Protein AF-A0A959BLS6-F1 (afdb_monomer_lite)

pLDDT: mean 93.97, std 7.38, range [65.12, 98.81]

Structure (mmCIF, N/CA/C/O backbone):
data_AF-A0A959BLS6-F1
#
_entry.id   AF-A0A959BLS6-F1
#
loop_
_atom_site.group_PDB
_atom_site.id
_atom_site.type_symbol
_atom_site.label_atom_id
_atom_site.label_alt_id
_atom_site.label_comp_id
_atom_site.label_asym_id
_atom_site.label_entity_id
_atom_site.label_seq_id
_atom_site.pdbx_PDB_ins_code
_atom_site.Cartn_x
_atom_site.Cartn_y
_atom_site.Cartn_z
_atom_site.occupancy
_atom_site.B_iso_or_equiv
_atom_site.auth_seq_id
_atom_site.auth_comp_id
_atom_site.auth_asym_id
_atom_site.auth_atom_id
_atom_site.pdbx_PDB_model_num
ATOM 1 N N . THR A 1 1 ? -28.548 -2.090 28.957 1.00 75.00 1 THR A N 1
ATOM 2 C CA . THR A 1 1 ? -28.277 -3.442 28.427 1.00 75.00 1 THR A CA 1
ATOM 3 C C . THR A 1 1 ? -27.375 -3.288 27.225 1.00 75.00 1 THR A C 1
ATOM 5 O O . THR A 1 1 ? -27.563 -2.317 26.504 1.00 75.00 1 THR A O 1
ATOM 8 N N . LEU A 1 2 ? -26.383 -4.159 27.058 1.00 81.00 2 LEU A N 1
ATOM 9 C CA . LEU A 1 2 ? -25.329 -4.052 26.046 1.00 81.00 2 LEU A CA 1
ATOM 10 C C . LEU A 1 2 ? -25.318 -5.346 25.225 1.00 81.00 2 LEU A C 1
ATOM 12 O O . LEU A 1 2 ? -25.481 -6.423 25.796 1.00 81.00 2 LEU A O 1
ATOM 16 N N . ILE A 1 3 ? -25.180 -5.221 23.906 1.00 80.56 3 ILE A N 1
ATOM 17 C CA . ILE A 1 3 ? -24.909 -6.341 23.005 1.00 80.56 3 ILE A CA 1
ATOM 18 C C . ILE A 1 3 ? -23.505 -6.103 22.457 1.00 80.56 3 ILE A C 1
ATOM 20 O O . ILE A 1 3 ? -23.275 -5.108 21.773 1.00 80.56 3 ILE A O 1
ATOM 24 N N . GLU A 1 4 ? -22.586 -7.003 22.784 1.00 82.38 4 GLU A N 1
ATOM 25 C CA . GLU A 1 4 ? -21.258 -7.073 22.177 1.00 82.38 4 GLU A CA 1
ATOM 26 C C . GLU A 1 4 ? -21.301 -8.040 21.002 1.00 82.38 4 GLU A C 1
ATOM 28 O O . GLU A 1 4 ? -21.843 -9.142 21.107 1.00 82.38 4 GLU A O 1
ATOM 33 N N . VAL A 1 5 ? -20.744 -7.609 19.874 1.00 78.38 5 VAL A N 1
ATOM 34 C CA . VAL A 1 5 ? -20.655 -8.412 18.656 1.00 78.38 5 VAL A CA 1
ATOM 35 C C . VAL A 1 5 ? -19.214 -8.438 18.178 1.00 78.38 5 VAL A C 1
ATOM 37 O O . VAL A 1 5 ? -18.504 -7.438 18.255 1.00 78.38 5 VAL A O 1
ATOM 40 N N . PHE A 1 6 ? -18.795 -9.589 17.669 1.00 75.56 6 PHE A N 1
ATOM 41 C CA . PHE A 1 6 ? -17.552 -9.720 16.926 1.00 75.56 6 PHE A CA 1
ATOM 42 C C . PHE A 1 6 ? -17.862 -9.495 15.447 1.00 75.56 6 PHE A C 1
ATOM 44 O O . PHE A 1 6 ? -18.729 -10.177 14.899 1.00 75.56 6 PHE A O 1
ATOM 51 N N . VAL A 1 7 ? -17.179 -8.540 14.817 1.00 73.94 7 VAL A N 1
ATOM 52 C CA . VAL A 1 7 ? -17.243 -8.351 13.365 1.00 73.94 7 VAL A CA 1
ATOM 53 C C . VAL A 1 7 ? -16.172 -9.246 12.742 1.00 73.94 7 VAL A C 1
ATOM 55 O O . VAL A 1 7 ? -14.991 -9.034 13.015 1.00 73.94 7 VAL A O 1
ATOM 58 N N . PRO A 1 8 ? -16.541 -10.261 11.939 1.00 72.12 8 PRO A N 1
ATOM 59 C CA . PRO A 1 8 ? -15.558 -11.096 11.257 1.00 72.12 8 PRO A CA 1
ATOM 60 C C . PRO A 1 8 ? -14.645 -10.259 10.357 1.00 72.12 8 PRO A C 1
ATOM 62 O O . PRO A 1 8 ? -15.140 -9.366 9.674 1.00 72.12 8 PRO A O 1
ATOM 65 N N . MET A 1 9 ? -13.355 -10.602 10.275 1.00 65.19 9 MET A N 1
ATOM 66 C CA . MET A 1 9 ? -12.392 -9.895 9.407 1.00 65.19 9 MET A CA 1
ATOM 67 C C . MET A 1 9 ? -12.797 -9.890 7.928 1.00 65.19 9 MET A C 1
ATOM 69 O O . MET A 1 9 ? -12.451 -8.975 7.201 1.00 65.19 9 MET A O 1
ATOM 73 N N . ALA A 1 10 ? -13.576 -10.881 7.484 1.00 65.12 10 ALA A N 1
ATOM 74 C CA . ALA A 1 10 ? -14.081 -10.945 6.114 1.00 65.12 10 ALA A CA 1
ATOM 75 C C . ALA A 1 10 ? -15.269 -10.001 5.829 1.00 65.12 10 ALA A C 1
ATOM 77 O O . ALA A 1 10 ? -15.830 -10.026 4.733 1.00 65.12 10 ALA A O 1
ATOM 78 N N . THR A 1 11 ? -15.720 -9.226 6.818 1.00 72.00 11 THR A N 1
ATOM 79 C CA . THR A 1 11 ? -16.839 -8.295 6.641 1.00 72.00 11 THR A CA 1
ATOM 80 C C . THR A 1 11 ? -16.388 -7.127 5.778 1.00 72.00 11 THR A C 1
ATOM 82 O O . THR A 1 11 ? -15.377 -6.504 6.078 1.00 72.00 11 THR A O 1
ATOM 85 N N . ALA A 1 12 ? -17.163 -6.803 4.740 1.00 67.25 12 ALA A N 1
ATOM 86 C CA . ALA A 1 12 ? -16.917 -5.615 3.930 1.00 67.25 12 ALA A CA 1
ATOM 87 C C . ALA A 1 12 ? -16.832 -4.365 4.822 1.00 67.25 12 ALA A C 1
ATOM 89 O O . ALA A 1 12 ? -17.714 -4.122 5.654 1.00 67.25 12 ALA A O 1
ATOM 90 N N . THR A 1 13 ? -15.755 -3.602 4.653 1.00 72.56 13 THR A N 1
ATOM 91 C CA . THR A 1 13 ? -15.479 -2.393 5.430 1.00 72.56 13 THR A CA 1
ATOM 92 C C . THR A 1 13 ? -16.298 -1.205 4.906 1.00 72.56 13 THR A C 1
ATOM 94 O O . THR A 1 13 ? -16.901 -1.251 3.831 1.00 72.56 13 THR A O 1
ATOM 97 N N . GLY A 1 14 ? -16.363 -0.126 5.690 1.00 69.38 14 GLY A N 1
ATOM 98 C CA . GLY A 1 14 ? -17.059 1.111 5.332 1.00 69.38 14 GLY A CA 1
ATOM 99 C C . GLY A 1 14 ? -18.435 1.277 5.982 1.00 69.38 14 GLY A C 1
ATOM 100 O O . GLY A 1 14 ? -18.765 0.645 6.987 1.00 69.38 14 GLY A O 1
ATOM 101 N N . MET A 1 15 ? -19.241 2.196 5.444 1.00 78.56 15 MET A N 1
ATOM 102 C CA . MET A 1 15 ? -20.550 2.529 6.015 1.00 78.56 15 MET A CA 1
ATOM 103 C C . MET A 1 15 ? -21.556 1.402 5.772 1.00 78.56 15 MET A C 1
ATOM 105 O O . MET A 1 15 ? -21.951 1.144 4.637 1.00 78.56 15 MET A O 1
ATOM 109 N N . GLY A 1 16 ? -22.017 0.779 6.853 1.00 83.00 16 GLY A N 1
ATOM 110 C CA . GLY A 1 16 ? -22.985 -0.312 6.813 1.00 83.00 16 GLY A CA 1
ATOM 111 C C . GLY A 1 16 ? -23.955 -0.285 7.989 1.00 83.00 16 GLY A C 1
ATOM 112 O O . GLY A 1 16 ? -23.895 0.577 8.863 1.00 83.00 16 GLY A O 1
ATOM 113 N N . ASN A 1 17 ? -24.872 -1.248 8.021 1.00 90.06 17 ASN A N 1
ATOM 114 C CA . ASN A 1 17 ? -25.818 -1.430 9.118 1.00 90.06 17 ASN A CA 1
ATOM 115 C C . ASN A 1 17 ? -25.733 -2.867 9.636 1.00 90.06 17 ASN A C 1
ATOM 117 O O . ASN A 1 17 ? -25.599 -3.807 8.853 1.00 90.06 17 ASN A O 1
ATOM 121 N N . ILE A 1 18 ? -25.890 -3.052 10.946 1.00 88.44 18 ILE A N 1
ATOM 122 C CA . ILE A 1 18 ? -26.105 -4.376 11.537 1.00 88.44 18 ILE A CA 1
ATOM 123 C C . ILE A 1 18 ? -27.596 -4.688 11.453 1.00 88.44 18 ILE A C 1
ATOM 125 O O . ILE A 1 18 ? -28.419 -3.897 11.919 1.00 88.44 18 ILE A O 1
ATOM 129 N N . LYS A 1 19 ? -27.943 -5.844 10.883 1.00 91.38 19 LYS A N 1
ATOM 130 C CA . LYS A 1 19 ? -29.304 -6.383 10.916 1.00 91.38 19 LYS A CA 1
ATOM 131 C C . LYS A 1 19 ? -29.495 -7.217 12.179 1.00 91.38 19 LYS A C 1
ATOM 133 O O . LYS A 1 19 ? -28.781 -8.191 12.398 1.00 91.38 19 LYS A O 1
ATOM 138 N N . PHE A 1 20 ? -30.495 -6.869 12.971 1.00 91.06 20 PHE A N 1
ATOM 139 C CA . PHE A 1 20 ? -30.935 -7.637 14.127 1.00 91.06 20 PHE A CA 1
ATOM 140 C C . PHE A 1 20 ? -32.232 -8.364 13.788 1.00 91.06 20 PHE A C 1
ATOM 142 O O . PHE A 1 20 ? -33.122 -7.785 13.166 1.00 91.06 20 PHE A O 1
ATOM 149 N N . ILE A 1 21 ? -32.337 -9.624 14.210 1.00 93.94 21 ILE A N 1
ATOM 150 C CA . ILE A 1 21 ? -33.539 -10.450 14.060 1.00 93.94 21 ILE A CA 1
ATOM 151 C C . ILE A 1 21 ? -33.932 -10.936 15.453 1.00 93.94 21 ILE A C 1
ATOM 153 O O . ILE A 1 21 ? -33.133 -11.579 16.137 1.00 93.94 21 ILE A O 1
ATOM 157 N N . THR A 1 22 ? -35.137 -10.599 15.905 1.00 92.06 22 THR A N 1
ATOM 158 C CA . THR A 1 22 ? -35.632 -11.014 17.224 1.00 92.06 22 THR A CA 1
ATOM 159 C C . THR A 1 22 ? -36.197 -12.439 17.186 1.00 92.06 22 THR A C 1
ATOM 161 O O . THR A 1 22 ? -36.404 -13.024 16.123 1.00 92.06 22 THR A O 1
ATOM 164 N N . PHE A 1 23 ? -36.520 -13.008 18.353 1.00 93.81 23 PHE A N 1
ATOM 165 C CA . PHE A 1 23 ? -37.145 -14.337 18.435 1.00 93.81 23 PHE A CA 1
ATOM 166 C C . PHE A 1 23 ? -38.533 -14.408 17.768 1.00 93.81 23 PHE A C 1
ATOM 168 O O . PHE A 1 23 ? -39.003 -15.501 17.459 1.00 93.81 23 PHE A O 1
ATOM 175 N N . THR A 1 24 ? -39.195 -13.264 17.561 1.00 95.62 24 THR A N 1
ATOM 176 C CA . THR A 1 24 ? -40.478 -13.171 16.848 1.00 95.62 24 THR A CA 1
ATOM 177 C C . THR A 1 24 ? -40.302 -13.011 15.337 1.00 95.62 24 THR A C 1
ATOM 179 O O . THR A 1 24 ? -41.299 -12.970 14.620 1.00 95.62 24 THR A O 1
ATOM 182 N N . GLY A 1 25 ? -39.060 -12.926 14.847 1.00 94.19 25 GLY A N 1
ATOM 183 C CA . GLY A 1 25 ? -38.748 -12.657 13.444 1.00 94.19 25 GLY A CA 1
ATOM 184 C C . GLY A 1 25 ? -38.843 -11.179 13.061 1.00 94.19 25 GLY A C 1
ATOM 185 O O . GLY A 1 25 ? -38.833 -10.864 11.876 1.00 94.19 25 GLY A O 1
ATOM 186 N N . GLU A 1 26 ? -38.950 -10.270 14.033 1.00 95.94 26 GLU A N 1
ATOM 187 C CA . GLU A 1 26 ? -38.897 -8.834 13.763 1.00 95.94 26 GLU A CA 1
ATOM 188 C C . GLU A 1 26 ? -37.477 -8.435 13.362 1.00 95.94 26 GLU A C 1
ATOM 190 O O . GLU A 1 26 ? -36.506 -8.813 14.023 1.00 95.94 26 GLU A O 1
ATOM 195 N N . GLU A 1 27 ? -37.368 -7.666 12.282 1.00 97.00 27 GLU A N 1
ATOM 196 C CA . GLU A 1 27 ? -36.095 -7.194 11.753 1.00 97.00 27 GLU A CA 1
ATOM 197 C C . GLU A 1 27 ? -35.928 -5.700 12.023 1.00 97.00 27 GLU A C 1
ATOM 199 O O . GLU A 1 27 ? -36.821 -4.904 11.729 1.00 97.00 27 GLU A O 1
ATOM 204 N N . PHE A 1 28 ? -34.762 -5.303 12.527 1.00 92.88 28 PHE A N 1
ATOM 205 C CA . PHE A 1 28 ? -34.378 -3.897 12.606 1.00 92.88 28 PHE A CA 1
ATOM 206 C C . PHE A 1 28 ? -32.908 -3.705 12.243 1.00 92.88 28 PHE A C 1
ATOM 208 O O . PHE A 1 28 ? -32.085 -4.606 12.397 1.00 92.88 28 PHE A O 1
ATOM 215 N N . PHE A 1 29 ? -32.579 -2.510 11.760 1.00 92.62 29 PHE A N 1
ATOM 216 C CA . PHE A 1 29 ? -31.216 -2.126 11.414 1.00 92.62 29 PHE A CA 1
ATOM 217 C C . PHE A 1 29 ? -30.658 -1.166 12.465 1.00 92.62 29 PHE A C 1
ATOM 219 O O . PHE A 1 29 ? -31.381 -0.309 12.976 1.00 92.62 29 PHE A O 1
ATOM 226 N N . SER A 1 30 ? -29.365 -1.281 12.776 1.00 89.69 30 SER A N 1
ATOM 227 C CA . SER A 1 30 ? -28.659 -0.219 13.500 1.00 89.69 30 SER A CA 1
ATOM 228 C C . SER A 1 30 ? -28.693 1.087 12.695 1.00 89.69 30 SER A C 1
ATOM 230 O O . SER A 1 30 ? -28.822 1.045 11.468 1.00 89.69 30 SER A O 1
ATOM 232 N N . PRO A 1 31 ? -28.458 2.253 13.323 1.00 90.38 31 PRO A N 1
ATOM 233 C CA . PRO A 1 31 ? -27.930 3.402 12.595 1.00 90.38 31 PRO A CA 1
ATOM 234 C C . PRO A 1 31 ? -26.695 3.001 11.767 1.00 90.38 31 PRO A C 1
ATOM 236 O O . PRO A 1 31 ? -26.044 2.005 12.110 1.00 90.38 31 PRO A O 1
ATOM 239 N N . PRO A 1 32 ? -26.360 3.741 10.697 1.00 84.50 32 PRO A N 1
ATOM 240 C CA . PRO A 1 32 ? -25.142 3.483 9.948 1.00 84.50 32 PRO A CA 1
ATOM 241 C C . PRO A 1 32 ? -23.934 3.498 10.884 1.00 84.50 32 PRO A C 1
ATOM 243 O O . PRO A 1 32 ? -23.721 4.462 11.621 1.00 84.50 32 PRO A O 1
ATOM 246 N N . ILE A 1 33 ? -23.178 2.409 10.872 1.00 82.19 33 ILE A N 1
ATOM 247 C CA . ILE A 1 33 ? -21.905 2.284 11.565 1.00 82.19 33 ILE A CA 1
ATOM 248 C C . ILE A 1 33 ? -20.799 2.217 10.525 1.00 82.19 33 ILE A C 1
ATOM 250 O O . ILE A 1 33 ? -20.986 1.685 9.431 1.00 82.19 33 ILE A O 1
ATOM 254 N N . ASN A 1 34 ? -19.642 2.756 10.876 1.00 73.69 34 ASN A N 1
ATOM 255 C CA . ASN A 1 34 ? -18.454 2.585 10.065 1.00 73.69 34 ASN A CA 1
ATOM 256 C C . ASN A 1 34 ? -17.789 1.267 10.475 1.00 73.69 34 ASN A C 1
ATOM 258 O O . ASN A 1 34 ? -17.215 1.183 11.561 1.00 73.69 34 ASN A O 1
ATOM 262 N N . ILE A 1 35 ? -17.924 0.230 9.649 1.00 75.31 35 ILE A N 1
ATOM 263 C CA . ILE A 1 35 ? -17.260 -1.056 9.856 1.00 75.31 35 ILE A CA 1
ATOM 264 C C . ILE A 1 35 ? -15.781 -0.845 9.537 1.00 75.31 35 ILE A C 1
ATOM 266 O O . ILE A 1 35 ? -15.401 -0.636 8.387 1.00 75.31 35 ILE A O 1
ATOM 270 N N . GLN A 1 36 ? -14.965 -0.799 10.587 1.00 66.69 36 GLN A N 1
ATOM 271 C CA . GLN A 1 36 ? -13.515 -0.654 10.492 1.00 66.69 36 GLN A CA 1
ATOM 272 C C . GLN A 1 36 ? -12.857 -2.032 10.403 1.00 66.69 36 GLN A C 1
ATOM 274 O O . GLN A 1 36 ? -13.357 -2.993 10.988 1.00 66.69 36 GLN A O 1
ATOM 279 N N . GLY A 1 37 ? -11.747 -2.110 9.679 1.00 76.12 37 GLY A N 1
ATOM 280 C CA . GLY A 1 37 ? -11.005 -3.337 9.427 1.00 76.12 37 GLY A CA 1
ATOM 281 C C . GLY A 1 37 ? -10.272 -3.255 8.095 1.00 76.12 37 GLY A C 1
ATOM 282 O O . GLY A 1 37 ? -10.289 -2.216 7.429 1.00 76.12 37 GLY A O 1
ATOM 283 N N . VAL A 1 38 ? -9.651 -4.361 7.709 1.00 87.62 38 VAL A N 1
ATOM 284 C CA . VAL A 1 38 ? -9.021 -4.516 6.397 1.00 87.62 38 VAL A CA 1
ATOM 285 C C . VAL A 1 38 ? -9.995 -5.159 5.415 1.00 87.62 38 VAL A C 1
ATOM 287 O O . VAL A 1 38 ? -10.831 -5.978 5.798 1.00 87.62 38 VAL A O 1
ATOM 290 N N . ASP A 1 39 ? -9.878 -4.804 4.145 1.00 88.44 39 ASP A N 1
ATOM 291 C CA . ASP A 1 39 ? -10.501 -5.545 3.061 1.00 88.44 39 ASP A CA 1
ATOM 292 C C . ASP A 1 39 ? -9.822 -6.916 2.939 1.00 88.44 39 ASP A C 1
ATOM 294 O O . ASP A 1 39 ? -8.587 -6.985 2.964 1.00 88.44 39 ASP A O 1
ATOM 298 N N . PRO A 1 40 ? -10.580 -8.007 2.736 1.00 87.94 40 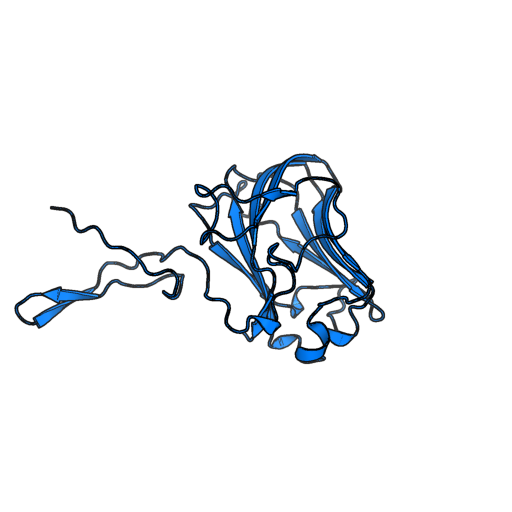PRO A N 1
ATOM 299 C CA . PRO A 1 40 ? -9.992 -9.294 2.396 1.00 87.94 40 PRO A CA 1
ATOM 300 C C . PRO A 1 40 ? -9.086 -9.176 1.172 1.00 87.94 40 PRO A C 1
ATOM 302 O O . PRO A 1 40 ? -9.443 -8.529 0.190 1.00 87.94 40 PRO A O 1
ATOM 305 N N . VAL A 1 41 ? -7.940 -9.852 1.204 1.00 92.69 41 VAL A N 1
ATOM 306 C CA . VAL A 1 41 ? -7.084 -9.992 0.023 1.00 92.69 41 VAL A CA 1
ATOM 307 C C . VAL A 1 41 ? -7.835 -10.814 -1.027 1.00 92.69 41 VAL A C 1
ATOM 309 O O . VAL A 1 41 ? -8.043 -12.014 -0.840 1.00 92.69 41 VAL A O 1
ATOM 312 N N . ALA A 1 42 ? -8.259 -10.172 -2.120 1.00 93.31 42 ALA A N 1
ATOM 313 C CA . ALA A 1 42 ? -9.064 -10.829 -3.150 1.00 93.31 42 ALA A CA 1
ATOM 314 C C . ALA A 1 42 ? -8.258 -11.857 -3.966 1.00 93.31 42 ALA A C 1
ATOM 316 O O . ALA A 1 42 ? -8.752 -12.950 -4.245 1.00 93.31 42 ALA A O 1
ATOM 317 N N . ASP A 1 43 ? -7.010 -11.521 -4.307 1.00 96.94 43 ASP A N 1
ATOM 318 C CA . ASP A 1 43 ? -6.073 -12.400 -5.010 1.00 96.94 43 ASP A CA 1
ATOM 319 C C . ASP A 1 43 ? -4.704 -12.405 -4.305 1.00 96.94 43 ASP A C 1
ATOM 321 O O . ASP A 1 43 ? -3.920 -11.461 -4.453 1.00 96.94 43 ASP A O 1
ATOM 325 N N . PRO A 1 44 ? -4.376 -13.471 -3.550 1.00 95.62 44 PRO A N 1
ATOM 326 C CA . PRO A 1 44 ? -3.087 -13.593 -2.873 1.00 95.62 44 PRO A CA 1
ATOM 327 C C . PRO A 1 44 ? -1.872 -13.576 -3.811 1.00 95.62 44 PRO A C 1
ATOM 329 O O . PRO A 1 44 ? -0.769 -13.284 -3.358 1.00 95.62 44 PRO A O 1
ATOM 332 N N . SER A 1 45 ? -2.038 -13.882 -5.104 1.00 97.25 45 SER A N 1
ATOM 333 C CA . SER A 1 45 ? -0.935 -13.857 -6.074 1.00 97.25 45 SER A CA 1
ATOM 334 C C . SER A 1 45 ? -0.515 -12.442 -6.486 1.00 97.25 45 SER A C 1
ATOM 336 O O . SER A 1 45 ? 0.571 -12.265 -7.037 1.00 97.25 45 SER A O 1
ATOM 338 N N . LEU A 1 46 ? -1.346 -11.437 -6.190 1.00 98.31 46 LEU A N 1
ATOM 339 C CA . LEU A 1 46 ? -1.057 -10.024 -6.438 1.00 98.31 46 LEU A CA 1
ATOM 340 C C . LEU A 1 46 ? -0.464 -9.306 -5.217 1.00 98.31 46 LEU A C 1
ATOM 342 O O . LEU A 1 46 ? -0.215 -8.100 -5.280 1.00 98.31 46 LEU A O 1
ATOM 346 N N . VAL A 1 47 ? -0.223 -10.023 -4.117 1.00 98.44 47 VAL A N 1
ATOM 347 C CA . VAL A 1 47 ? 0.500 -9.515 -2.945 1.00 98.44 47 VAL A CA 1
ATOM 348 C C . VAL A 1 47 ? 2.001 -9.574 -3.222 1.00 98.44 47 VAL A C 1
ATOM 350 O O . VAL A 1 47 ? 2.508 -10.588 -3.694 1.00 98.44 47 VAL A O 1
ATOM 353 N N . PHE A 1 48 ? 2.721 -8.492 -2.926 1.00 97.69 48 PHE A N 1
ATOM 354 C CA . PHE A 1 48 ? 4.163 -8.385 -3.192 1.00 97.69 48 PHE A CA 1
ATOM 355 C C . PHE A 1 48 ? 4.995 -7.869 -2.013 1.00 97.69 48 PHE A C 1
ATOM 357 O O . PHE A 1 48 ? 6.224 -7.972 -2.059 1.00 97.69 48 PHE A O 1
ATOM 364 N N . PHE A 1 49 ? 4.335 -7.412 -0.944 1.00 98.44 49 PHE A N 1
ATOM 365 C CA . PHE A 1 49 ? 4.890 -7.420 0.408 1.00 98.44 49 PHE A CA 1
ATOM 366 C C . PHE A 1 49 ? 3.851 -7.934 1.405 1.00 98.44 49 PHE A C 1
ATOM 368 O O . PHE A 1 49 ? 2.802 -7.316 1.574 1.00 98.44 49 PHE A O 1
ATOM 375 N N . ASN A 1 50 ? 4.164 -9.051 2.058 1.00 97.50 50 ASN A N 1
ATOM 376 C CA . ASN A 1 50 ? 3.398 -9.610 3.179 1.00 97.50 50 ASN A CA 1
ATOM 377 C C . ASN A 1 50 ? 4.276 -9.893 4.405 1.00 9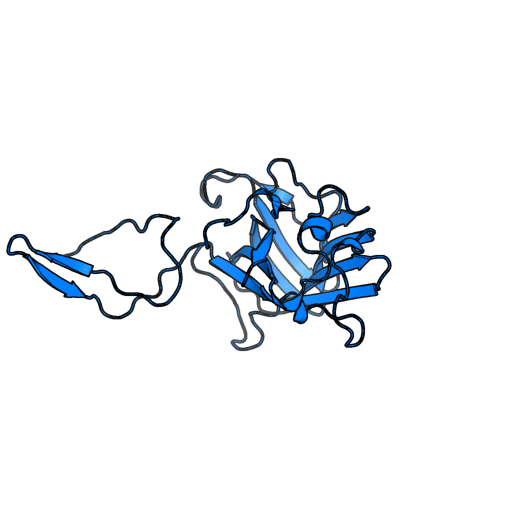7.50 50 ASN A C 1
ATOM 379 O O . ASN A 1 50 ? 3.791 -10.398 5.401 1.00 97.50 50 ASN A O 1
ATOM 383 N N . PHE A 1 51 ? 5.592 -9.670 4.288 1.00 98.31 51 PHE A N 1
ATOM 384 C CA . PHE A 1 51 ? 6.565 -9.867 5.366 1.00 98.31 51 PHE A CA 1
ATOM 385 C C . PHE A 1 51 ? 6.622 -11.298 5.955 1.00 98.31 51 PHE A C 1
ATOM 387 O O . PHE A 1 51 ? 7.238 -11.537 6.995 1.00 98.31 51 PHE A O 1
ATOM 394 N N . ASP A 1 52 ? 6.033 -12.261 5.243 1.00 97.75 52 ASP A N 1
ATOM 395 C CA . ASP A 1 52 ? 6.039 -13.700 5.503 1.00 97.75 52 ASP A CA 1
ATOM 396 C C . ASP A 1 52 ? 6.660 -14.445 4.310 1.00 97.75 52 ASP A C 1
ATOM 398 O O . ASP A 1 52 ? 6.130 -15.432 3.791 1.00 97.75 52 ASP A O 1
ATOM 402 N N . GLY A 1 53 ? 7.801 -13.936 3.834 1.00 95.38 53 GLY A N 1
ATOM 403 C CA . GLY A 1 53 ? 8.541 -14.471 2.690 1.00 95.38 53 GLY A CA 1
ATOM 404 C C . GLY A 1 53 ? 8.501 -13.580 1.447 1.00 95.38 53 GLY A C 1
ATOM 405 O O . GLY A 1 53 ? 9.306 -13.783 0.535 1.00 95.38 53 GLY A O 1
ATOM 406 N N . LEU A 1 54 ? 7.631 -12.565 1.416 1.00 96.88 54 LEU A N 1
ATOM 407 C CA . LEU A 1 54 ? 7.711 -11.430 0.489 1.00 96.88 54 LEU A CA 1
ATOM 408 C C . LEU A 1 54 ? 8.211 -10.201 1.256 1.00 96.88 54 LEU A C 1
ATOM 410 O O . LEU A 1 54 ? 7.476 -9.247 1.508 1.00 96.88 54 LEU A O 1
ATOM 414 N N . ASP A 1 55 ? 9.476 -10.275 1.662 1.00 97.06 55 ASP A N 1
ATOM 415 C CA . ASP A 1 55 ? 10.113 -9.332 2.579 1.00 97.06 55 ASP A CA 1
ATOM 416 C C . ASP A 1 55 ? 10.832 -8.195 1.838 1.00 97.06 55 ASP A C 1
ATOM 418 O O . ASP A 1 55 ? 11.049 -8.227 0.625 1.00 97.06 55 ASP A O 1
ATOM 422 N N . LEU A 1 56 ? 11.270 -7.188 2.591 1.00 96.62 56 LEU A N 1
ATOM 423 C CA . LEU A 1 56 ? 12.155 -6.138 2.094 1.00 96.62 56 LEU A CA 1
ATOM 424 C C . LEU A 1 56 ? 13.579 -6.648 1.825 1.00 96.62 56 LEU A C 1
ATOM 426 O O . LEU A 1 56 ? 14.091 -7.529 2.510 1.00 96.62 56 LEU A O 1
ATOM 430 N N . TRP A 1 57 ? 14.259 -6.042 0.856 1.00 96.19 57 TRP A N 1
ATOM 431 C CA . TRP A 1 57 ? 15.689 -6.261 0.610 1.00 96.19 57 TRP A CA 1
ATOM 432 C C . TRP A 1 57 ? 16.548 -5.175 1.237 1.00 96.19 57 TRP A C 1
ATOM 434 O O . TRP A 1 57 ? 17.673 -5.436 1.662 1.00 96.19 57 TRP A O 1
ATOM 444 N N . TRP A 1 58 ? 16.023 -3.953 1.287 1.00 96.31 58 TRP A N 1
ATOM 445 C CA . TRP A 1 58 ? 16.677 -2.830 1.937 1.00 96.31 58 TRP A CA 1
ATOM 446 C C . TRP A 1 58 ? 15.656 -1.820 2.470 1.00 96.31 58 TRP A C 1
ATOM 448 O O . TRP A 1 58 ? 14.489 -1.803 2.072 1.00 96.31 58 TRP A O 1
ATOM 458 N N . GLY A 1 59 ? 16.125 -0.995 3.399 1.00 97.31 59 GLY A N 1
ATOM 459 C CA . GLY A 1 59 ? 15.390 0.060 4.083 1.00 97.31 59 GLY A CA 1
ATOM 460 C C . GLY A 1 59 ? 16.344 0.802 5.016 1.00 97.31 59 GLY A C 1
ATOM 461 O O . GLY A 1 59 ? 17.346 0.234 5.455 1.00 97.31 59 GLY A O 1
ATOM 462 N N . ASP A 1 60 ? 16.057 2.068 5.297 1.00 98.19 60 ASP A N 1
ATOM 463 C CA . ASP A 1 60 ? 16.866 2.896 6.196 1.00 98.19 60 ASP A CA 1
ATOM 464 C C . ASP A 1 60 ? 16.379 2.784 7.649 1.00 98.19 60 ASP A C 1
ATOM 466 O O . ASP A 1 60 ? 17.148 2.974 8.594 1.00 98.19 60 ASP A O 1
ATOM 470 N N . THR A 1 61 ? 15.088 2.494 7.845 1.00 97.94 61 THR A N 1
ATOM 471 C CA . THR A 1 61 ? 14.464 2.373 9.165 1.00 97.94 61 THR A CA 1
ATOM 472 C C . THR A 1 61 ? 13.276 1.416 9.157 1.00 97.94 61 THR A C 1
ATOM 474 O O . THR A 1 61 ? 12.765 1.047 8.103 1.00 97.94 61 THR A O 1
ATOM 477 N N . GLY A 1 62 ? 12.804 1.072 10.354 1.00 98.00 62 GLY A N 1
ATOM 478 C CA . GLY A 1 62 ? 11.762 0.075 10.559 1.00 98.00 62 GLY A CA 1
ATOM 479 C C . GLY A 1 62 ? 12.263 -1.352 10.347 1.00 98.00 62 GLY A C 1
ATOM 480 O O . GLY A 1 62 ? 13.455 -1.596 10.154 1.00 98.00 62 GLY A O 1
ATOM 481 N N . GLY A 1 63 ? 11.350 -2.309 10.438 1.00 98.38 63 GLY A N 1
ATOM 482 C CA . GLY A 1 63 ? 11.669 -3.719 10.271 1.00 98.38 63 GLY A CA 1
ATOM 483 C C . GLY A 1 63 ? 10.446 -4.612 10.384 1.00 98.38 63 GLY A C 1
ATOM 484 O O . GLY A 1 63 ? 9.351 -4.152 10.704 1.00 98.38 63 GLY A O 1
ATOM 485 N N . ILE A 1 64 ? 10.653 -5.895 10.103 1.00 98.62 64 ILE A N 1
ATOM 486 C CA . ILE A 1 64 ? 9.622 -6.920 10.244 1.00 98.62 64 ILE A CA 1
ATOM 487 C C . ILE A 1 64 ? 9.464 -7.262 11.731 1.00 98.62 64 ILE A C 1
ATOM 489 O O . ILE A 1 64 ? 10.446 -7.562 12.414 1.00 98.62 64 ILE A O 1
ATOM 493 N N . GLU A 1 65 ? 8.231 -7.219 12.223 1.00 98.56 65 GLU A N 1
ATOM 494 C CA . GLU A 1 65 ? 7.833 -7.570 13.585 1.00 98.56 65 GLU A CA 1
ATOM 495 C C . GLU A 1 65 ? 6.671 -8.577 13.571 1.00 98.56 65 GLU A C 1
ATOM 497 O O . GLU A 1 65 ? 5.987 -8.749 12.566 1.00 98.56 65 GLU A O 1
ATOM 502 N N . ASN A 1 66 ? 6.436 -9.230 14.712 1.00 97.62 66 ASN A N 1
ATOM 503 C CA . ASN A 1 66 ? 5.281 -10.099 14.958 1.00 97.62 66 ASN A CA 1
ATOM 504 C C . ASN A 1 66 ? 4.895 -10.024 16.443 1.00 97.62 66 ASN A C 1
ATOM 506 O O . ASN A 1 66 ? 5.052 -10.977 17.208 1.00 97.62 66 ASN A O 1
ATOM 510 N N . ASP A 1 67 ? 4.499 -8.833 16.899 1.00 97.06 67 ASP A N 1
ATOM 511 C CA . ASP A 1 67 ? 3.883 -8.682 18.217 1.00 97.06 67 ASP A CA 1
ATOM 512 C C . ASP A 1 67 ? 2.408 -9.112 18.119 1.00 97.06 67 ASP A C 1
ATOM 514 O O . ASP A 1 67 ? 1.650 -8.472 17.386 1.00 97.06 67 ASP A O 1
ATOM 518 N N . PRO A 1 68 ? 1.950 -10.136 18.864 1.00 90.88 68 PRO A N 1
ATOM 519 C CA . PRO A 1 68 ? 0.562 -10.598 18.805 1.00 90.88 68 PRO A CA 1
ATOM 520 C C . PRO A 1 68 ? -0.483 -9.537 19.177 1.00 90.88 68 PRO A C 1
ATOM 522 O O . PRO A 1 68 ? -1.658 -9.706 18.868 1.00 90.88 68 PRO A O 1
ATOM 525 N N . SER A 1 69 ? -0.088 -8.469 19.877 1.00 91.44 69 SER A N 1
ATOM 526 C CA . SER A 1 69 ? -0.983 -7.356 20.218 1.00 91.44 69 SER A CA 1
ATOM 527 C C . SER A 1 69 ? -1.166 -6.342 19.085 1.00 91.44 69 SER A C 1
ATOM 529 O O . SER A 1 69 ? -2.102 -5.544 19.132 1.00 91.44 69 SER A O 1
ATOM 531 N N . LEU A 1 70 ? -0.281 -6.369 18.085 1.00 92.62 70 LEU A N 1
ATOM 532 C CA . LEU A 1 70 ? -0.279 -5.453 16.944 1.00 92.62 70 LEU A CA 1
ATOM 533 C C . LEU A 1 70 ? -0.510 -6.163 15.612 1.00 92.62 70 LEU A C 1
ATOM 535 O O . LEU A 1 70 ? -0.999 -5.522 14.683 1.00 92.62 70 LEU A O 1
ATOM 539 N N . SER A 1 71 ? -0.164 -7.446 15.515 1.00 93.31 71 SER A N 1
ATOM 540 C CA . SER A 1 71 ? -0.376 -8.258 14.321 1.00 93.31 71 SER A CA 1
ATOM 541 C C . SER A 1 71 ? -1.858 -8.293 13.946 1.00 93.31 71 SER A C 1
ATOM 543 O O . SER A 1 71 ? -2.737 -8.351 14.810 1.00 93.31 71 SER A O 1
ATOM 545 N N . LEU A 1 72 ? -2.121 -8.217 12.643 1.00 88.62 72 LEU A N 1
ATOM 546 C CA . LEU A 1 72 ? -3.467 -8.222 12.084 1.00 88.62 72 LEU A CA 1
ATOM 547 C C . LEU A 1 72 ? -4.164 -9.572 12.315 1.00 88.62 72 LEU A C 1
ATOM 549 O O . LEU A 1 72 ? -5.319 -9.603 12.738 1.00 88.62 72 LEU A O 1
ATOM 553 N N . ASP A 1 73 ? -3.459 -10.675 12.067 1.00 86.50 73 ASP A N 1
ATOM 554 C CA . ASP A 1 73 ? -4.008 -12.036 12.117 1.00 86.50 73 ASP A CA 1
ATOM 555 C C . ASP A 1 73 ? -3.036 -13.086 12.708 1.00 86.50 73 ASP A C 1
ATOM 557 O O . ASP A 1 73 ? -3.333 -14.284 12.714 1.00 86.50 73 ASP A O 1
ATOM 561 N N . GLY A 1 74 ? -1.902 -12.645 13.259 1.00 90.56 74 GLY A N 1
ATOM 562 C CA . GLY A 1 74 ? -0.801 -13.488 13.735 1.00 90.56 74 GLY A CA 1
ATOM 563 C C . GLY A 1 74 ? 0.373 -13.595 12.752 1.00 90.56 74 GLY A C 1
ATOM 564 O O . GLY A 1 74 ? 1.406 -14.167 13.117 1.00 90.56 74 GLY A O 1
ATOM 565 N N . SER A 1 75 ? 0.234 -13.042 11.542 1.00 94.81 75 SER A N 1
ATOM 566 C CA . SER A 1 75 ? 1.300 -12.853 10.555 1.00 94.81 75 SER A CA 1
ATOM 567 C C . SER A 1 75 ? 2.357 -11.841 11.004 1.00 94.81 75 SER A C 1
ATOM 569 O O . SER A 1 75 ? 2.187 -11.098 11.986 1.00 94.81 75 SER A O 1
ATOM 571 N N . ASN A 1 76 ? 3.471 -11.820 10.276 1.00 98.56 76 ASN A N 1
ATOM 572 C CA . ASN A 1 76 ? 4.444 -10.749 10.399 1.00 98.56 76 ASN A CA 1
ATOM 573 C C . ASN A 1 76 ? 3.917 -9.470 9.731 1.00 98.56 76 ASN A C 1
ATOM 575 O O . ASN A 1 76 ? 3.104 -9.509 8.822 1.00 98.56 76 ASN A O 1
ATOM 579 N N . TYR A 1 77 ? 4.434 -8.319 10.147 1.00 98.69 77 TYR A N 1
ATOM 580 C CA . TYR A 1 77 ? 4.144 -7.030 9.522 1.00 98.69 77 TYR A CA 1
ATOM 581 C C . TYR A 1 77 ? 5.395 -6.157 9.516 1.00 98.69 77 TYR A C 1
ATOM 583 O O . TYR A 1 77 ? 6.301 -6.333 10.333 1.00 98.69 77 TYR A O 1
ATOM 591 N N . PHE A 1 78 ? 5.449 -5.163 8.634 1.00 98.81 78 PHE A N 1
ATOM 592 C CA . PHE A 1 78 ? 6.477 -4.133 8.716 1.00 98.81 78 PHE A CA 1
ATOM 593 C C . PHE A 1 78 ? 6.063 -3.054 9.709 1.00 98.81 78 PHE A C 1
ATOM 595 O O . PHE A 1 78 ? 4.941 -2.556 9.655 1.00 98.81 78 PHE A O 1
ATOM 602 N N . ARG A 1 79 ? 6.978 -2.620 10.575 1.00 98.69 79 ARG A N 1
ATOM 603 C CA . ARG A 1 79 ? 6.757 -1.478 11.461 1.00 98.69 79 ARG A CA 1
ATOM 604 C C . ARG A 1 79 ? 7.861 -0.452 11.349 1.00 98.69 79 ARG A C 1
ATOM 606 O O . ARG A 1 79 ? 9.043 -0.769 11.443 1.00 98.69 79 ARG A O 1
ATOM 613 N N . VAL A 1 80 ? 7.452 0.807 11.266 1.00 98.62 80 VAL A N 1
ATOM 614 C CA . VAL A 1 80 ? 8.298 1.958 11.579 1.00 98.62 80 VAL A CA 1
ATOM 615 C C . VAL A 1 80 ? 7.857 2.534 12.921 1.00 98.62 80 VAL A C 1
ATOM 617 O O . VAL A 1 80 ? 6.662 2.616 13.192 1.00 98.62 80 VAL A O 1
ATOM 620 N N . ASN A 1 81 ? 8.816 2.903 13.769 1.00 98.44 81 ASN A N 1
ATOM 621 C CA . ASN A 1 81 ? 8.573 3.552 15.057 1.00 98.44 81 ASN A CA 1
ATOM 622 C C . ASN A 1 81 ? 9.692 4.561 15.355 1.00 98.44 81 ASN A C 1
ATOM 624 O O . ASN A 1 81 ? 10.592 4.308 16.158 1.00 98.44 81 ASN A O 1
ATOM 628 N N . ALA A 1 82 ? 9.694 5.672 14.621 1.00 98.31 82 ALA A N 1
ATOM 629 C CA . ALA A 1 82 ? 10.802 6.619 14.609 1.00 98.31 82 ALA A CA 1
ATOM 630 C C . ALA A 1 82 ? 10.349 8.058 14.336 1.00 98.31 82 ALA A C 1
ATOM 632 O O . ALA A 1 82 ? 9.336 8.307 13.687 1.00 98.31 82 ALA A O 1
ATOM 633 N N . GLY A 1 83 ? 11.145 9.018 14.816 1.00 98.44 83 GLY A N 1
ATOM 634 C CA . GLY A 1 83 ? 11.079 10.402 14.353 1.00 98.44 83 GLY A CA 1
ATOM 635 C C . GLY A 1 83 ? 11.775 10.516 13.004 1.00 98.44 83 GLY A C 1
ATOM 636 O O . GLY A 1 83 ? 12.948 10.162 12.899 1.00 98.44 83 GLY A O 1
ATOM 637 N N . LEU A 1 84 ? 11.057 10.987 11.991 1.00 98.31 84 LEU A N 1
ATOM 638 C CA . LEU A 1 84 ? 11.526 11.058 10.615 1.00 98.31 84 LEU A CA 1
ATOM 639 C C . LEU A 1 84 ? 11.609 12.507 10.149 1.00 98.31 84 LEU A C 1
ATOM 641 O O . LEU A 1 84 ? 10.788 13.342 10.535 1.00 98.31 84 LEU A O 1
ATOM 645 N N . SER A 1 85 ? 12.607 12.779 9.313 1.00 97.00 85 SER A N 1
ATOM 646 C CA . SER A 1 85 ? 12.843 14.078 8.695 1.00 97.00 85 SER A CA 1
ATOM 647 C C . SER A 1 85 ? 13.484 13.882 7.328 1.00 97.00 85 SER A C 1
ATOM 649 O O . SER A 1 85 ? 14.551 13.274 7.225 1.00 97.00 85 SER A O 1
ATOM 651 N N . GLY A 1 86 ? 12.833 14.384 6.280 1.00 94.31 86 GLY A N 1
ATOM 652 C CA . GLY A 1 86 ? 13.297 14.204 4.904 1.00 94.31 86 GLY A CA 1
ATOM 653 C C . GLY A 1 86 ? 13.201 12.755 4.413 1.00 94.31 86 GLY A C 1
ATOM 654 O O . GLY A 1 86 ? 12.330 12.005 4.840 1.00 94.31 86 GLY A O 1
ATOM 655 N N . TRP A 1 87 ? 14.059 12.387 3.460 1.00 97.44 87 TRP A N 1
ATOM 656 C CA . TRP A 1 87 ? 14.025 11.067 2.829 1.00 97.44 87 TRP A CA 1
ATOM 657 C C . TRP A 1 87 ? 14.511 9.961 3.773 1.00 97.44 87 TRP A C 1
ATOM 659 O O . TRP A 1 87 ? 15.671 9.976 4.189 1.00 97.44 87 TRP A O 1
ATOM 669 N N . THR A 1 88 ? 13.653 8.966 4.010 1.00 98.44 88 THR A N 1
ATOM 670 C CA . THR A 1 88 ? 13.988 7.739 4.743 1.00 98.44 88 THR A CA 1
ATOM 671 C C . THR A 1 88 ? 13.251 6.549 4.136 1.00 98.44 88 THR A C 1
ATOM 673 O O . THR A 1 88 ? 12.025 6.471 4.203 1.00 98.44 88 THR A O 1
ATOM 676 N N . GLY A 1 89 ? 13.978 5.590 3.567 1.00 98.25 89 GLY A N 1
ATOM 677 C CA . GLY A 1 89 ? 13.412 4.356 3.033 1.00 98.25 89 GLY A CA 1
ATOM 678 C C . GLY A 1 89 ? 12.827 3.456 4.121 1.00 98.25 89 GLY A C 1
ATOM 679 O O . GLY A 1 89 ? 13.472 3.222 5.142 1.00 98.25 89 GLY A O 1
ATOM 680 N N . PHE A 1 90 ? 11.627 2.920 3.891 1.00 98.56 90 PHE A N 1
ATOM 681 C CA . PHE A 1 90 ? 11.005 1.939 4.784 1.00 98.56 90 PHE A CA 1
ATOM 682 C C . PHE A 1 90 ? 11.315 0.520 4.328 1.00 98.56 90 PHE A C 1
ATOM 684 O O . PHE A 1 90 ? 12.117 -0.170 4.949 1.00 98.56 90 PHE A O 1
ATOM 691 N N . PHE A 1 91 ? 10.727 0.103 3.210 1.00 98.44 91 PHE A N 1
ATOM 692 C CA . PHE A 1 91 ? 10.947 -1.216 2.638 1.00 98.44 91 PHE A CA 1
ATOM 693 C C . PHE A 1 91 ? 10.945 -1.151 1.120 1.00 98.44 91 PHE A C 1
ATOM 695 O O . PHE A 1 91 ? 10.104 -0.494 0.500 1.00 98.44 91 PHE A O 1
ATOM 702 N N . TRP A 1 92 ? 11.913 -1.852 0.541 1.00 97.88 92 TRP A N 1
ATOM 703 C CA . TRP A 1 92 ? 12.202 -1.806 -0.879 1.00 97.88 92 TRP A CA 1
ATOM 704 C C . TRP A 1 92 ? 12.651 -3.157 -1.405 1.00 97.88 92 TRP A C 1
ATOM 706 O O . TRP A 1 92 ? 13.351 -3.910 -0.724 1.00 97.88 92 TRP A O 1
ATOM 716 N N . ARG A 1 93 ? 12.316 -3.410 -2.666 1.00 96.75 93 ARG A N 1
ATOM 717 C CA . ARG A 1 93 ? 12.891 -4.467 -3.501 1.00 96.75 93 ARG A CA 1
ATOM 718 C C . ARG A 1 93 ? 13.265 -3.886 -4.855 1.00 96.75 93 ARG A C 1
ATOM 720 O O . ARG A 1 93 ? 12.920 -2.745 -5.168 1.00 96.75 93 ARG A O 1
ATOM 727 N N . ASN A 1 94 ? 14.010 -4.662 -5.634 1.00 94.06 94 ASN A N 1
ATOM 728 C CA . ASN A 1 94 ? 14.385 -4.282 -6.986 1.00 94.06 94 ASN A CA 1
ATOM 729 C C . ASN A 1 94 ? 14.376 -5.478 -7.951 1.00 94.06 94 ASN A C 1
ATOM 731 O O . ASN A 1 94 ? 14.177 -6.621 -7.543 1.00 94.06 94 ASN A O 1
ATOM 735 N N . GLY A 1 95 ? 14.551 -5.214 -9.247 1.00 89.50 95 GLY A N 1
ATOM 736 C CA . GLY A 1 95 ? 14.715 -6.258 -10.264 1.00 89.50 95 GLY A CA 1
ATOM 737 C C . GLY A 1 95 ? 13.421 -6.958 -10.697 1.00 89.50 95 GLY A C 1
ATOM 738 O O . GLY A 1 95 ? 13.499 -7.987 -11.362 1.00 89.50 95 GLY A O 1
ATOM 739 N N . GLY A 1 96 ? 12.247 -6.444 -10.305 1.00 86.31 96 GLY A N 1
ATOM 740 C CA . GLY A 1 96 ? 10.940 -7.060 -10.588 1.00 86.31 96 GLY A CA 1
ATOM 741 C C . GLY A 1 96 ? 10.681 -8.390 -9.860 1.00 86.31 96 GLY A C 1
ATOM 742 O O . GLY A 1 96 ? 9.733 -9.100 -10.192 1.00 86.31 96 GLY A O 1
ATOM 743 N N . ASP A 1 97 ? 11.514 -8.759 -8.882 1.00 88.75 97 ASP A N 1
ATOM 744 C CA . ASP A 1 97 ? 11.420 -10.053 -8.201 1.00 88.75 97 ASP A CA 1
ATOM 745 C C . ASP A 1 97 ? 10.128 -10.178 -7.378 1.00 88.75 97 ASP A C 1
ATOM 747 O O . ASP A 1 97 ? 9.813 -9.306 -6.569 1.00 88.75 97 ASP A O 1
ATOM 751 N N . ASN A 1 98 ? 9.368 -11.258 -7.601 1.00 90.75 98 ASN A N 1
ATOM 752 C CA . ASN A 1 98 ? 7.992 -11.464 -7.113 1.00 90.75 98 ASN A CA 1
ATOM 753 C C . ASN A 1 98 ? 7.091 -10.215 -7.223 1.00 90.75 98 ASN A C 1
ATOM 755 O O . ASN A 1 98 ? 6.180 -10.045 -6.415 1.00 90.75 98 ASN A O 1
ATOM 759 N N . PHE A 1 99 ? 7.346 -9.337 -8.198 1.00 96.50 99 PHE A N 1
ATOM 760 C CA . PHE A 1 99 ? 6.486 -8.201 -8.483 1.00 96.50 99 PHE A CA 1
ATOM 761 C C . PHE A 1 99 ? 5.418 -8.632 -9.505 1.00 96.50 99 PHE A C 1
ATOM 763 O O . PHE A 1 99 ? 5.759 -9.015 -10.626 1.00 96.50 99 PHE A O 1
ATOM 770 N N . PRO A 1 100 ? 4.119 -8.581 -9.170 1.00 97.00 100 PRO A N 1
ATOM 771 C CA . PRO A 1 100 ? 3.050 -9.160 -9.988 1.00 97.00 100 PRO A CA 1
ATOM 772 C C . PRO A 1 100 ? 2.621 -8.270 -11.169 1.00 97.00 100 PRO A C 1
ATOM 774 O O . PRO A 1 100 ? 1.519 -8.413 -11.694 1.00 97.00 100 PRO A O 1
ATOM 777 N N . GLY A 1 101 ? 3.492 -7.365 -11.631 1.00 96.50 101 GLY A N 1
ATOM 778 C CA . GLY A 1 101 ? 3.197 -6.415 -12.707 1.00 96.50 101 GLY A CA 1
ATOM 779 C C . GLY A 1 101 ? 2.719 -7.075 -14.004 1.00 96.50 101 GLY A C 1
ATOM 780 O O . GLY A 1 101 ? 1.794 -6.579 -14.644 1.00 96.50 101 GLY A O 1
ATOM 781 N N . ALA A 1 102 ? 3.276 -8.242 -14.342 1.00 96.69 102 ALA A N 1
ATOM 782 C CA . ALA A 1 102 ? 2.910 -9.015 -15.530 1.00 96.69 102 ALA A CA 1
ATOM 783 C C . ALA A 1 102 ? 1.437 -9.462 -15.557 1.00 96.69 102 ALA A C 1
ATOM 785 O O . ALA A 1 102 ? 0.857 -9.590 -16.633 1.00 96.69 102 ALA A O 1
ATOM 786 N N . ALA A 1 103 ? 0.829 -9.703 -14.390 1.00 97.19 103 ALA A N 1
ATOM 787 C CA . ALA A 1 103 ? -0.568 -10.126 -14.298 1.00 97.19 103 ALA A CA 1
ATOM 788 C C . ALA A 1 103 ? -1.544 -8.990 -14.646 1.00 97.19 103 ALA A C 1
ATOM 790 O O . ALA A 1 103 ? -2.650 -9.246 -15.116 1.00 97.19 103 ALA A O 1
ATOM 791 N N . ILE A 1 104 ? -1.121 -7.739 -14.444 1.00 97.88 104 ILE A N 1
ATOM 792 C CA . ILE A 1 104 ? -1.931 -6.537 -14.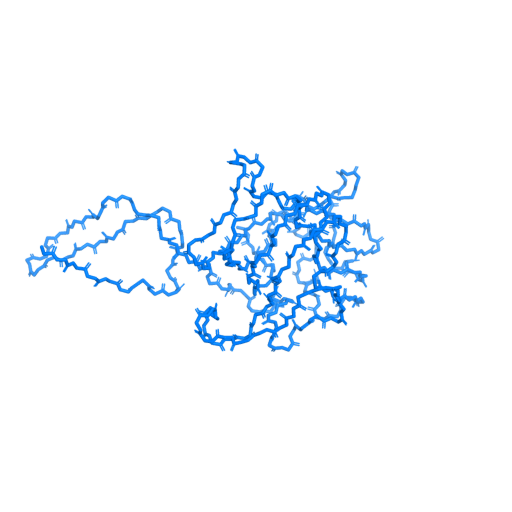679 1.00 97.88 104 ILE A CA 1
ATOM 793 C C . ILE A 1 104 ? -1.649 -5.965 -16.066 1.00 97.88 104 ILE A C 1
ATOM 795 O O . ILE A 1 104 ? -2.573 -5.571 -16.782 1.00 97.88 104 ILE A O 1
ATOM 799 N N . GLY A 1 105 ? -0.376 -5.939 -16.461 1.00 97.81 105 GLY A N 1
ATOM 800 C CA . GLY A 1 105 ? 0.059 -5.426 -17.750 1.00 97.81 105 GLY A CA 1
ATOM 801 C C . GLY A 1 105 ? -0.438 -3.997 -17.989 1.00 97.81 105 GLY A C 1
ATOM 802 O O . GLY A 1 105 ? -0.287 -3.108 -17.149 1.00 97.81 105 GLY A O 1
ATOM 803 N N . THR A 1 106 ? -1.120 -3.795 -19.114 1.00 98.19 106 THR A N 1
ATOM 804 C CA . THR A 1 106 ? -1.673 -2.499 -19.535 1.00 98.19 106 THR A CA 1
ATOM 805 C C . THR A 1 106 ? -3.024 -2.142 -18.900 1.00 98.19 106 THR A C 1
ATOM 807 O O . THR A 1 106 ? -3.585 -1.096 -19.221 1.00 98.19 106 THR A O 1
ATOM 810 N N . ASN A 1 107 ? -3.594 -2.973 -18.019 1.00 97.81 107 ASN A N 1
ATOM 811 C CA . ASN A 1 107 ? -4.929 -2.749 -17.433 1.00 97.81 107 ASN A CA 1
ATOM 812 C C . ASN A 1 107 ? -4.925 -1.755 -16.254 1.00 97.81 107 ASN A C 1
ATOM 814 O O . ASN A 1 107 ? -5.706 -1.881 -15.317 1.00 97.81 107 ASN A O 1
ATOM 818 N N . ILE A 1 108 ? -4.064 -0.741 -16.299 1.00 97.94 108 ILE A N 1
ATOM 819 C CA . ILE A 1 108 ? -3.762 0.176 -15.188 1.00 97.94 108 ILE A CA 1
ATOM 820 C C . ILE A 1 108 ? -5.007 0.859 -14.610 1.00 97.94 108 ILE A C 1
ATOM 822 O O . ILE A 1 108 ? -5.127 1.003 -13.397 1.00 97.94 108 ILE A O 1
ATOM 826 N N . SER A 1 109 ? -5.967 1.248 -15.454 1.00 97.81 109 SER A N 1
ATOM 827 C CA . SER A 1 109 ? -7.191 1.934 -15.016 1.00 97.81 109 SER A CA 1
ATOM 828 C C . SER A 1 109 ? -8.137 1.083 -14.174 1.00 97.81 109 SER A C 1
ATOM 830 O O . SER A 1 109 ? -9.032 1.640 -13.546 1.00 97.81 109 SER A O 1
ATOM 832 N N . ASN A 1 110 ? -7.970 -0.239 -14.190 1.00 98.12 110 ASN A N 1
ATOM 833 C CA . ASN A 1 110 ? -8.865 -1.175 -13.514 1.00 98.12 110 ASN A CA 1
ATOM 834 C C . ASN A 1 110 ? -8.270 -1.697 -12.207 1.00 98.12 110 ASN A C 1
ATOM 836 O O . ASN A 1 110 ? -8.888 -2.540 -11.577 1.00 98.12 110 ASN A O 1
ATOM 840 N N . TYR A 1 111 ? -7.081 -1.236 -11.811 1.00 98.62 111 TYR A N 1
ATOM 841 C CA . TYR A 1 111 ? -6.387 -1.734 -10.629 1.00 98.62 111 TYR A CA 1
ATOM 842 C C . TYR A 1 111 ? -5.969 -0.599 -9.694 1.00 98.62 111 TYR A C 1
ATOM 844 O O . TYR A 1 111 ? -5.722 0.541 -10.100 1.00 98.62 111 TYR A O 1
ATOM 852 N N . ALA A 1 112 ? -5.839 -0.942 -8.418 1.00 98.62 112 ALA A N 1
ATOM 853 C CA . ALA A 1 112 ? -5.282 -0.090 -7.380 1.00 98.62 112 ALA A CA 1
ATOM 854 C C . ALA A 1 112 ? -4.139 -0.788 -6.649 1.00 98.62 112 ALA A C 1
ATOM 856 O O . ALA A 1 112 ? -4.142 -2.008 -6.497 1.00 98.62 112 ALA A O 1
ATOM 857 N N . LEU A 1 113 ? -3.197 0.006 -6.139 1.00 98.69 113 LEU A N 1
ATOM 858 C CA . LEU A 1 113 ? -2.361 -0.411 -5.024 1.00 98.69 113 LEU A CA 1
ATOM 859 C C . LEU A 1 113 ? -3.221 -0.384 -3.758 1.00 98.69 113 LEU A C 1
ATOM 861 O O . LEU A 1 113 ? -3.767 0.663 -3.398 1.00 98.69 113 LEU A O 1
ATOM 865 N N . LYS A 1 114 ? -3.301 -1.515 -3.066 1.00 98.56 114 LYS A N 1
ATOM 866 C CA . LYS A 1 114 ? -3.854 -1.613 -1.720 1.00 98.56 114 LYS A CA 1
ATOM 867 C C . LYS A 1 114 ? -2.769 -2.006 -0.729 1.00 98.56 114 LYS A C 1
ATOM 869 O O . LYS A 1 114 ? -1.848 -2.747 -1.062 1.00 98.56 114 LYS A O 1
ATOM 874 N N . PHE A 1 115 ? -2.881 -1.505 0.488 1.00 98.56 115 PHE A N 1
ATOM 875 C CA . PHE A 1 115 ? -2.073 -1.950 1.616 1.00 98.56 115 PHE A CA 1
ATOM 876 C C . PHE A 1 115 ? -2.868 -1.781 2.899 1.00 98.56 115 PHE A C 1
ATOM 878 O O . PHE A 1 115 ? -3.706 -0.882 3.007 1.00 98.56 115 PHE A O 1
ATOM 885 N N . ASP A 1 116 ? -2.579 -2.628 3.872 1.00 97.94 116 ASP A N 1
ATOM 886 C CA . ASP A 1 116 ? -3.190 -2.546 5.183 1.00 97.94 116 ASP A CA 1
ATOM 887 C C . ASP A 1 116 ? -2.258 -1.759 6.103 1.00 97.94 116 ASP A C 1
ATOM 889 O O . ASP A 1 116 ? -1.037 -1.911 6.046 1.00 97.94 116 ASP A O 1
ATOM 893 N N . ILE A 1 117 ? -2.815 -0.868 6.922 1.00 98.25 117 ILE A N 1
ATOM 894 C CA . ILE A 1 117 ? -2.041 -0.024 7.833 1.00 98.25 117 ILE A CA 1
ATOM 895 C C . ILE A 1 117 ? -2.742 0.171 9.176 1.00 98.25 117 ILE A C 1
ATOM 897 O O . ILE A 1 117 ? -3.952 0.390 9.240 1.00 98.25 117 ILE A O 1
ATOM 901 N N . ASN A 1 118 ? -1.959 0.161 10.252 1.00 97.31 118 ASN A N 1
ATOM 902 C CA . ASN A 1 118 ? -2.365 0.594 11.584 1.00 97.31 118 ASN A CA 1
ATOM 903 C C . ASN A 1 118 ? -1.434 1.715 12.064 1.00 97.31 118 ASN A C 1
ATOM 905 O O . ASN A 1 118 ? -0.256 1.480 12.329 1.00 97.31 118 ASN A O 1
ATOM 909 N N . VAL A 1 119 ? -1.949 2.940 12.154 1.00 97.88 119 VAL A N 1
ATOM 910 C CA . VAL A 1 119 ? -1.200 4.126 12.581 1.00 97.88 119 VAL A CA 1
ATOM 911 C C . VAL A 1 119 ? -1.394 4.314 14.083 1.00 97.88 119 VAL A C 1
ATOM 913 O O . VAL A 1 119 ? -2.437 4.788 14.529 1.00 97.88 119 VAL A O 1
ATOM 916 N N . LEU A 1 120 ? -0.372 3.939 14.852 1.00 97.50 120 LEU A N 1
ATOM 917 C CA . LEU A 1 120 ? -0.398 3.861 16.313 1.00 97.50 120 LEU A CA 1
ATOM 918 C C . LEU A 1 120 ? -0.187 5.220 16.987 1.00 97.50 120 LEU A C 1
ATOM 920 O O . LEU A 1 120 ? -0.724 5.445 1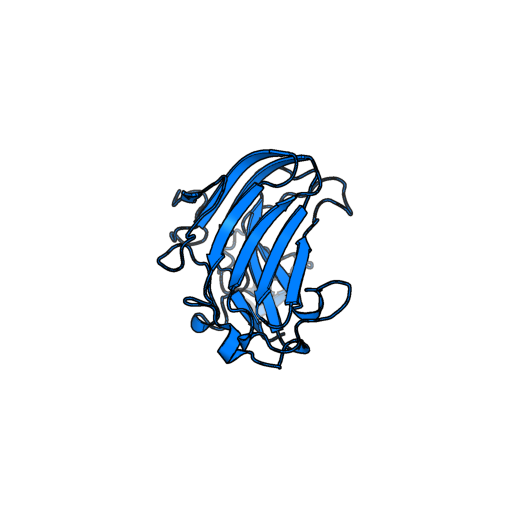8.067 1.00 97.50 120 LEU A O 1
ATOM 924 N N . GLU A 1 121 ? 0.544 6.131 16.344 1.00 97.69 121 GLU A N 1
ATOM 925 C CA . GLU A 1 121 ? 0.727 7.519 16.791 1.00 97.69 121 GLU A CA 1
ATOM 926 C C . GLU A 1 121 ? 0.362 8.493 15.666 1.00 97.69 121 GLU A C 1
ATOM 928 O O . GLU A 1 121 ? 0.652 8.192 14.504 1.00 97.69 121 GLU A O 1
ATOM 933 N N . PRO A 1 122 ? -0.236 9.662 15.970 1.00 97.44 122 PRO A N 1
ATOM 934 C CA . PRO A 1 122 ? -0.639 10.614 14.945 1.00 97.44 122 PRO A CA 1
ATOM 935 C C . PRO A 1 122 ? 0.523 11.059 14.049 1.00 97.44 122 PRO A C 1
ATOM 937 O O . PRO A 1 122 ? 1.489 11.663 14.512 1.00 97.44 122 PRO A O 1
ATOM 940 N N . ILE A 1 123 ? 0.381 10.831 12.745 1.00 98.19 123 ILE A N 1
ATOM 941 C CA . ILE A 1 123 ? 1.255 11.401 11.719 1.00 98.19 123 ILE A CA 1
ATOM 942 C C . ILE A 1 123 ? 0.816 12.847 11.495 1.00 98.19 123 ILE A C 1
ATOM 944 O O . ILE A 1 123 ? -0.367 13.100 11.269 1.00 98.19 123 ILE A O 1
ATOM 948 N N . THR A 1 124 ? 1.749 13.796 11.541 1.00 98.00 124 THR A N 1
ATOM 949 C CA . THR A 1 124 ? 1.455 15.240 11.431 1.00 98.00 124 THR A CA 1
ATOM 950 C C . THR A 1 124 ? 2.183 15.929 10.280 1.00 98.00 124 THR A C 1
ATOM 952 O O . THR A 1 124 ? 2.070 17.142 10.120 1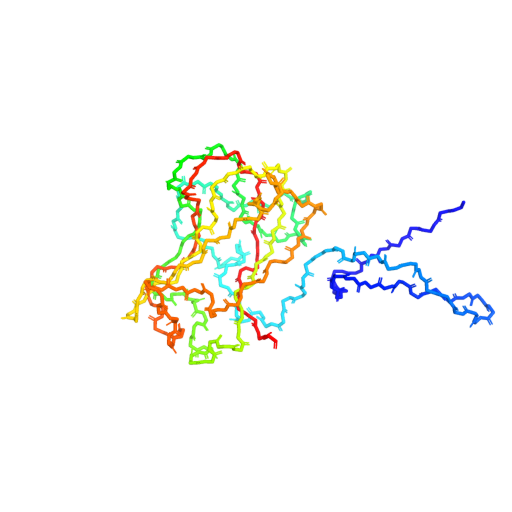.00 98.00 124 THR A O 1
ATOM 955 N N . GLY A 1 125 ? 2.974 15.188 9.507 1.00 97.94 125 GLY A N 1
ATOM 956 C CA . GLY A 1 125 ? 3.824 15.749 8.464 1.00 97.94 125 GLY A CA 1
ATOM 957 C C . GLY A 1 125 ? 4.427 14.688 7.549 1.00 97.94 125 GLY A C 1
ATOM 958 O O . GLY A 1 125 ? 4.335 13.489 7.813 1.00 97.94 125 GLY A O 1
ATOM 959 N N . GLY A 1 126 ? 5.047 15.153 6.463 1.00 97.88 126 GLY A N 1
ATOM 960 C CA . GLY A 1 126 ? 5.697 14.317 5.451 1.00 97.88 126 GLY A CA 1
ATOM 961 C C . GLY A 1 126 ? 4.736 13.530 4.567 1.00 97.88 126 GLY A C 1
ATOM 962 O O . GLY A 1 126 ? 3.541 13.811 4.494 1.00 97.88 126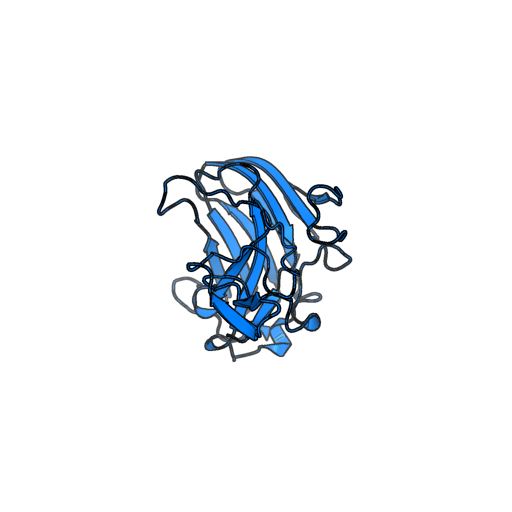 GLY A O 1
ATOM 963 N N . GLU A 1 127 ? 5.260 12.552 3.847 1.00 97.94 127 GLU A N 1
ATOM 964 C CA . GLU A 1 127 ? 4.488 11.703 2.945 1.00 97.94 127 GLU A CA 1
ATOM 965 C C . GLU A 1 127 ? 5.027 10.285 2.939 1.00 97.94 127 GLU A C 1
ATOM 967 O O . GLU A 1 127 ? 6.220 10.071 3.133 1.00 97.94 127 GLU A O 1
ATOM 972 N N . PHE A 1 128 ? 4.148 9.328 2.666 1.00 98.56 128 PHE A N 1
ATOM 973 C CA . PHE A 1 128 ? 4.546 7.970 2.333 1.00 98.56 128 PHE A CA 1
ATOM 974 C C . PHE A 1 128 ? 4.661 7.938 0.810 1.00 98.56 128 PHE A C 1
ATOM 976 O O . PHE A 1 128 ? 3.658 7.861 0.098 1.00 98.56 128 PHE A O 1
ATOM 983 N N . ALA A 1 129 ? 5.879 8.130 0.315 1.00 98.31 129 ALA A N 1
ATOM 984 C CA . ALA A 1 129 ? 6.209 8.199 -1.098 1.00 98.31 129 ALA A CA 1
ATOM 985 C C . ALA A 1 129 ? 6.305 6.783 -1.674 1.00 98.31 129 ALA A C 1
ATOM 987 O O . ALA A 1 129 ? 7.368 6.160 -1.643 1.00 98.31 129 ALA A O 1
ATOM 988 N N . TRP A 1 130 ? 5.181 6.274 -2.179 1.00 98.69 130 TRP A N 1
ATOM 989 C CA . TRP A 1 130 ? 5.147 5.014 -2.912 1.00 98.69 130 TRP A CA 1
ATOM 990 C C . TRP A 1 130 ? 5.786 5.194 -4.280 1.00 98.69 130 TRP A C 1
ATOM 992 O O . TRP A 1 130 ? 5.519 6.186 -4.963 1.00 98.69 130 TRP A O 1
ATOM 1002 N N . ARG A 1 131 ? 6.603 4.222 -4.681 1.00 98.25 131 ARG A N 1
ATOM 1003 C CA . ARG A 1 131 ? 7.347 4.253 -5.938 1.00 98.25 131 ARG A CA 1
ATOM 1004 C C . ARG A 1 131 ? 7.200 2.946 -6.690 1.00 98.25 131 ARG A C 1
ATOM 1006 O O . ARG A 1 131 ? 7.335 1.875 -6.100 1.00 98.25 131 ARG A O 1
ATOM 1013 N N . LEU A 1 132 ? 7.017 3.063 -7.998 1.00 98.38 132 LEU A N 1
ATOM 1014 C CA . LEU A 1 132 ? 7.073 1.977 -8.964 1.00 98.38 132 LEU A CA 1
ATOM 1015 C C . LEU A 1 132 ? 8.000 2.422 -10.097 1.00 98.38 132 LEU A C 1
ATOM 1017 O O . LEU A 1 132 ? 7.626 3.271 -10.903 1.00 98.38 132 LEU A O 1
ATOM 1021 N N . LYS A 1 133 ? 9.223 1.892 -10.141 1.00 98.06 133 LYS A N 1
ATOM 1022 C CA . LYS A 1 133 ? 10.229 2.264 -11.138 1.00 98.06 133 LYS A CA 1
ATOM 1023 C C . LYS A 1 133 ? 10.477 1.138 -12.131 1.00 98.06 133 LYS A C 1
ATOM 1025 O O . LYS A 1 133 ? 10.615 -0.031 -11.767 1.00 98.06 133 LYS A O 1
ATOM 1030 N N . GLY A 1 134 ? 10.612 1.507 -13.394 1.00 96.75 134 GLY A N 1
ATOM 1031 C CA . GLY A 1 134 ? 10.871 0.570 -14.464 1.00 96.75 134 GLY A CA 1
ATOM 1032 C C . GLY A 1 134 ? 11.413 1.218 -15.723 1.00 96.75 134 GLY A C 1
ATOM 1033 O O . GLY A 1 134 ? 11.768 2.394 -15.743 1.00 96.75 134 GLY A O 1
ATOM 1034 N N . SER A 1 135 ? 11.423 0.436 -16.798 1.00 95.94 135 SER A N 1
ATOM 1035 C CA . SER A 1 135 ? 11.895 0.902 -18.107 1.00 95.94 135 SER A CA 1
ATOM 1036 C C . SER A 1 135 ? 11.011 1.989 -18.733 1.00 95.94 135 SER A C 1
ATOM 1038 O O . SER A 1 135 ? 11.508 2.781 -19.533 1.00 95.94 135 SER A O 1
ATOM 1040 N N . ASP A 1 136 ? 9.738 2.065 -18.331 1.00 95.56 136 ASP A N 1
ATOM 1041 C CA . ASP A 1 136 ? 8.785 3.079 -18.801 1.00 95.56 136 ASP A CA 1
ATOM 1042 C C . ASP A 1 136 ? 8.824 4.392 -18.006 1.00 95.56 136 ASP A C 1
ATOM 1044 O O . ASP A 1 136 ? 8.232 5.377 -18.448 1.00 95.56 136 ASP A O 1
ATOM 1048 N N . GLY A 1 137 ? 9.498 4.431 -16.851 1.00 97.38 137 GLY A N 1
ATOM 1049 C CA . GLY A 1 137 ? 9.567 5.636 -16.023 1.00 97.38 137 GLY A CA 1
ATOM 1050 C C . GLY A 1 137 ? 9.776 5.384 -14.532 1.00 97.38 137 GLY A C 1
ATOM 1051 O O . GLY A 1 137 ? 9.955 4.252 -14.073 1.00 97.38 137 GLY A O 1
ATOM 1052 N N . ASP A 1 138 ? 9.752 6.476 -13.773 1.00 98.31 138 ASP A N 1
ATOM 1053 C CA . ASP A 1 138 ? 9.863 6.493 -12.313 1.00 98.31 138 ASP A CA 1
ATOM 1054 C C . ASP A 1 138 ? 8.584 7.078 -11.701 1.00 98.31 138 ASP A C 1
ATOM 1056 O O . ASP A 1 138 ? 8.439 8.293 -11.555 1.00 98.31 138 ASP A O 1
ATOM 1060 N N . PHE A 1 139 ? 7.619 6.207 -11.402 1.00 98.69 139 PHE A N 1
ATOM 1061 C CA . PHE A 1 139 ? 6.266 6.616 -11.041 1.00 98.69 139 PHE A CA 1
ATOM 1062 C C . PHE A 1 139 ? 6.103 6.720 -9.528 1.00 98.69 139 PHE A C 1
ATOM 1064 O O . PHE A 1 139 ? 6.335 5.755 -8.794 1.00 98.69 139 PHE A O 1
ATOM 1071 N N . TRP A 1 140 ? 5.635 7.877 -9.064 1.00 98.50 140 TRP A N 1
ATOM 1072 C CA . TRP A 1 140 ? 5.478 8.172 -7.643 1.00 98.50 140 TRP A CA 1
ATOM 1073 C C . TRP A 1 140 ? 4.034 8.476 -7.276 1.00 98.50 140 TRP A C 1
ATOM 1075 O O . TRP A 1 140 ? 3.305 9.130 -8.026 1.00 98.50 140 TRP A O 1
ATOM 1085 N N . ARG A 1 141 ? 3.652 8.072 -6.065 1.00 98.44 141 ARG A N 1
ATOM 1086 C CA . ARG A 1 141 ? 2.405 8.488 -5.429 1.00 98.44 141 ARG A CA 1
ATOM 1087 C C . ARG A 1 141 ? 2.631 8.793 -3.947 1.00 98.44 141 ARG A C 1
ATOM 1089 O O . ARG A 1 141 ? 2.754 7.874 -3.138 1.00 98.44 141 ARG A O 1
ATOM 1096 N N . PRO A 1 142 ? 2.653 10.078 -3.554 1.00 97.75 142 PRO A N 1
ATOM 1097 C CA . PRO A 1 142 ? 2.770 10.445 -2.150 1.00 97.75 142 PRO A CA 1
ATOM 1098 C C . PRO A 1 142 ? 1.430 10.271 -1.437 1.00 97.75 142 PRO A C 1
ATOM 1100 O O . PRO A 1 142 ? 0.450 10.900 -1.823 1.00 97.75 142 PRO A O 1
ATOM 1103 N N . TRP A 1 143 ? 1.362 9.472 -0.378 1.00 97.94 143 TRP A N 1
ATOM 1104 C CA . TRP A 1 143 ? 0.185 9.388 0.487 1.00 97.94 143 TRP A CA 1
ATOM 1105 C C . TRP A 1 143 ? 0.361 10.302 1.711 1.00 97.94 143 TRP A C 1
ATOM 1107 O O . TRP A 1 143 ? 1.285 10.121 2.506 1.00 97.94 143 TRP A O 1
ATOM 1117 N N . LYS A 1 144 ? -0.508 11.318 1.830 1.00 97.56 144 LYS A N 1
ATOM 1118 C CA . LYS A 1 144 ? -0.465 12.387 2.851 1.00 97.56 144 LYS A CA 1
ATOM 1119 C C . LYS A 1 144 ? -1.779 12.459 3.632 1.00 97.56 144 LYS A C 1
ATOM 1121 O O . LYS A 1 144 ? -2.538 13.416 3.493 1.00 97.56 144 LYS A O 1
ATOM 1126 N N . PRO A 1 145 ? -2.100 11.447 4.444 1.00 94.88 145 PRO A N 1
ATOM 1127 C CA . PRO A 1 145 ? -3.433 11.341 5.028 1.00 94.88 145 PRO A CA 1
ATOM 1128 C C . PRO A 1 145 ? -3.724 12.422 6.087 1.00 94.88 145 PRO A C 1
ATOM 1130 O O . PRO A 1 145 ? -4.881 12.695 6.388 1.00 94.88 145 PRO A O 1
ATOM 1133 N N . TRP A 1 146 ? -2.688 13.079 6.618 1.00 96.50 146 TRP A N 1
ATOM 1134 C CA . TRP A 1 146 ? -2.801 14.183 7.574 1.00 96.50 146 TRP A CA 1
ATOM 1135 C C . TRP A 1 146 ? -3.115 15.534 6.918 1.00 96.50 146 TRP A C 1
ATOM 1137 O O . TRP A 1 146 ? -3.506 16.457 7.623 1.00 96.50 146 TRP A O 1
ATOM 1147 N N . GLU A 1 147 ? -2.948 15.689 5.599 1.00 96.25 147 GLU A N 1
ATOM 1148 C CA . GLU A 1 147 ? -2.986 17.003 4.933 1.00 96.25 147 GLU A CA 1
ATOM 1149 C C . GLU A 1 147 ? -4.336 17.716 5.105 1.00 96.25 147 GLU A C 1
ATOM 1151 O O . GLU A 1 147 ? -4.385 18.931 5.296 1.00 96.25 147 GLU A O 1
ATOM 1156 N N . ALA A 1 148 ? -5.436 16.960 5.105 1.00 90.75 148 ALA A N 1
ATOM 1157 C CA . ALA A 1 148 ? -6.780 17.517 5.240 1.00 90.75 148 ALA A CA 1
ATOM 1158 C C . ALA A 1 148 ? -7.142 17.912 6.684 1.00 90.75 148 ALA A C 1
ATOM 1160 O O . ALA A 1 148 ? -7.944 18.822 6.895 1.00 90.75 148 ALA A O 1
ATOM 1161 N N . THR A 1 149 ? -6.591 17.216 7.679 1.00 93.69 149 THR A N 1
ATOM 1162 C CA . THR A 1 149 ? -7.019 17.284 9.090 1.00 93.69 149 THR A CA 1
ATOM 1163 C C . THR A 1 149 ? -5.951 17.847 10.028 1.00 93.69 149 THR A C 1
ATOM 1165 O O . THR A 1 149 ? -6.252 18.155 11.179 1.00 93.69 149 THR A O 1
ATOM 1168 N N . GLY A 1 150 ? -4.709 17.988 9.564 1.00 96.00 150 GLY A N 1
ATOM 1169 C CA . GLY A 1 150 ? -3.530 18.367 10.349 1.00 96.00 150 GLY A CA 1
ATOM 1170 C C . GLY A 1 150 ? -2.868 17.202 11.093 1.00 96.00 150 GLY A C 1
ATOM 1171 O O . GLY A 1 150 ? -1.697 17.291 11.455 1.00 96.00 150 GLY A O 1
ATOM 1172 N N . SER A 1 151 ? -3.586 16.100 11.304 1.00 96.69 151 SER A N 1
ATOM 1173 C CA . SER A 1 151 ? -3.044 14.859 11.854 1.00 96.69 151 SER A CA 1
ATOM 1174 C C . SER A 1 151 ? -3.814 13.645 11.348 1.00 96.69 151 SER A C 1
ATOM 1176 O O . SER A 1 151 ? -4.986 13.749 10.977 1.00 96.69 151 SER A O 1
ATOM 1178 N N . TYR A 1 152 ? -3.164 12.487 11.342 1.00 96.38 152 TYR A N 1
ATOM 1179 C CA . TYR A 1 152 ? -3.781 11.232 10.940 1.00 96.38 152 TYR A CA 1
ATOM 1180 C C . TYR A 1 152 ? -3.380 10.084 11.859 1.00 96.38 152 TYR A C 1
ATOM 1182 O O . TYR A 1 152 ? -2.196 9.839 12.071 1.00 96.38 152 TYR A O 1
ATOM 1190 N N . GLN A 1 153 ? -4.376 9.371 12.375 1.00 95.38 153 GLN A N 1
ATOM 1191 C CA . GLN A 1 153 ? -4.229 8.176 13.198 1.00 95.38 153 GLN A CA 1
ATOM 1192 C C . GLN A 1 153 ? -5.395 7.239 12.878 1.00 95.38 153 GLN A C 1
ATOM 1194 O O . GLN A 1 153 ? -6.489 7.709 12.554 1.00 95.38 153 GLN A O 1
ATOM 1199 N N . THR A 1 154 ? -5.181 5.931 12.976 1.00 92.56 154 THR A N 1
ATOM 1200 C CA . THR A 1 154 ? -6.242 4.938 12.790 1.00 92.56 154 THR A CA 1
ATOM 1201 C C . THR A 1 154 ? -6.612 4.314 14.131 1.00 92.56 154 THR A C 1
ATOM 1203 O O . THR A 1 154 ? -5.859 4.379 15.100 1.00 92.56 154 THR A O 1
ATOM 1206 N N . ASN A 1 155 ? -7.802 3.723 14.210 1.00 86.75 155 ASN A N 1
ATOM 1207 C CA . ASN A 1 155 ? -8.217 2.940 15.370 1.00 86.75 155 ASN A CA 1
ATOM 1208 C C . ASN A 1 155 ? -8.158 1.452 15.008 1.00 86.75 155 ASN A C 1
ATOM 1210 O O . ASN A 1 155 ? -9.187 0.834 14.737 1.00 86.75 155 ASN A O 1
ATOM 1214 N N . GLY A 1 156 ? -6.936 0.920 14.939 1.00 89.12 156 GLY A N 1
ATOM 1215 C CA . GLY A 1 156 ? -6.645 -0.414 14.420 1.00 89.12 156 GLY A CA 1
ATOM 1216 C C . GLY A 1 156 ? -6.290 -0.415 12.933 1.00 89.12 156 GLY A C 1
ATOM 1217 O O . GLY A 1 156 ? -6.059 0.637 12.327 1.00 89.12 156 GLY A O 1
ATOM 1218 N N . TRP A 1 157 ? -6.220 -1.618 12.365 1.00 93.75 157 TRP A N 1
ATOM 1219 C CA . TRP A 1 157 ? -5.897 -1.835 10.960 1.00 93.75 157 TRP A CA 1
ATOM 1220 C C . TRP A 1 157 ? -7.027 -1.390 10.034 1.00 93.75 157 TRP A C 1
ATOM 1222 O O . TRP A 1 157 ? -8.200 -1.686 10.275 1.00 93.75 157 TRP A O 1
ATOM 1232 N N . ILE A 1 158 ? -6.649 -0.715 8.954 1.00 93.00 158 ILE A N 1
ATOM 1233 C CA . ILE A 1 158 ? -7.523 -0.368 7.836 1.00 93.00 158 ILE A CA 1
ATOM 1234 C C . ILE A 1 158 ? -6.835 -0.693 6.513 1.00 93.00 158 ILE A C 1
ATOM 1236 O O . ILE A 1 158 ? -5.607 -0.694 6.453 1.00 93.00 158 ILE A O 1
ATOM 1240 N N . THR A 1 159 ? -7.602 -0.865 5.440 1.00 95.75 159 THR A N 1
ATOM 1241 C CA . THR A 1 159 ? -7.046 -0.889 4.080 1.00 95.75 159 THR A CA 1
ATOM 1242 C C . THR A 1 159 ? -7.040 0.507 3.470 1.00 95.75 159 THR A C 1
ATOM 1244 O O . THR A 1 159 ? -8.043 1.223 3.473 1.00 95.75 159 THR A O 1
ATOM 1247 N N . VAL A 1 160 ? -5.903 0.890 2.898 1.00 97.00 160 VAL A N 1
ATOM 1248 C CA . VAL A 1 160 ? -5.760 2.065 2.038 1.00 97.00 160 VAL A CA 1
ATOM 1249 C C . VAL A 1 160 ? -5.787 1.603 0.589 1.00 97.00 160 VAL A C 1
ATOM 1251 O O . VAL A 1 160 ? -5.115 0.642 0.233 1.00 97.00 160 VAL A O 1
ATOM 1254 N N . THR A 1 161 ? -6.549 2.306 -0.249 1.00 97.62 161 THR A N 1
ATOM 1255 C CA . THR A 1 161 ? -6.664 2.036 -1.689 1.00 97.62 161 THR A CA 1
ATOM 1256 C C . THR A 1 161 ? -6.203 3.255 -2.474 1.00 97.62 161 THR A C 1
ATOM 1258 O O . THR A 1 161 ? -6.722 4.351 -2.265 1.00 97.62 161 THR A O 1
ATOM 1261 N N . ILE A 1 162 ? -5.245 3.067 -3.381 1.00 98.38 162 ILE A N 1
ATOM 1262 C CA . ILE A 1 162 ? -4.746 4.110 -4.276 1.00 98.38 162 ILE A CA 1
ATOM 1263 C C . ILE A 1 162 ? -4.813 3.605 -5.725 1.00 98.38 162 ILE A C 1
ATOM 1265 O O . ILE A 1 162 ? -4.064 2.690 -6.073 1.00 98.38 162 ILE A O 1
ATOM 1269 N N . PRO A 1 163 ? -5.675 4.176 -6.587 1.00 98.44 163 PRO A N 1
ATOM 1270 C CA . PRO A 1 163 ? -5.737 3.806 -7.999 1.00 98.44 163 PRO A CA 1
ATOM 1271 C C . PRO A 1 163 ? -4.364 3.891 -8.672 1.00 98.44 163 PRO A C 1
ATOM 1273 O O . PRO A 1 163 ? -3.639 4.872 -8.485 1.00 98.44 163 PRO A O 1
ATOM 1276 N N . LEU A 1 164 ? -4.007 2.907 -9.504 1.00 98.50 164 LEU A N 1
ATOM 1277 C CA . LEU A 1 164 ? -2.709 2.922 -10.196 1.00 98.50 164 LEU A CA 1
ATOM 1278 C C . LEU A 1 164 ? -2.569 4.109 -11.153 1.00 98.50 164 LEU A C 1
ATOM 1280 O O . LEU A 1 164 ? -1.466 4.588 -11.399 1.00 98.50 164 LEU A O 1
ATOM 1284 N N . THR A 1 165 ? -3.689 4.655 -11.622 1.00 98.25 165 THR A N 1
ATOM 1285 C CA . THR A 1 165 ? -3.749 5.890 -12.412 1.00 98.25 165 THR A CA 1
ATOM 1286 C C . THR A 1 165 ? -3.234 7.131 -11.680 1.00 98.25 165 THR A C 1
ATOM 1288 O O . THR A 1 165 ? -3.020 8.158 -12.323 1.00 98.25 165 THR A O 1
ATOM 1291 N N . GLU A 1 166 ? -3.069 7.075 -10.356 1.00 98.38 166 GLU A N 1
ATOM 1292 C CA . GLU A 1 166 ? -2.516 8.170 -9.553 1.00 98.38 166 GLU A CA 1
ATOM 1293 C C . GLU A 1 166 ? -0.989 8.113 -9.408 1.00 98.38 166 GLU A C 1
ATOM 1295 O O . GLU A 1 166 ? -0.395 9.063 -8.900 1.00 98.38 166 GLU A O 1
ATOM 1300 N N . PHE A 1 167 ? -0.345 7.031 -9.849 1.00 98.56 167 PHE A N 1
ATOM 1301 C CA . PHE A 1 167 ? 1.110 6.940 -9.909 1.00 98.56 167 PHE A CA 1
ATOM 1302 C C . PHE A 1 167 ? 1.610 7.642 -11.166 1.00 98.56 167 PHE A C 1
ATOM 1304 O O . PHE A 1 167 ? 1.256 7.260 -12.284 1.00 98.56 167 PHE A O 1
ATOM 1311 N N . LEU A 1 168 ? 2.422 8.683 -10.976 1.00 98.50 168 LEU A N 1
ATOM 1312 C CA . LEU A 1 168 ? 2.820 9.581 -12.055 1.00 98.50 168 LEU A CA 1
ATOM 1313 C C . LEU A 1 168 ? 4.337 9.759 -12.128 1.00 98.50 168 LEU A C 1
ATOM 1315 O O . LEU A 1 168 ? 4.996 9.922 -11.103 1.00 98.50 168 LEU A O 1
ATOM 1319 N N . ASP A 1 169 ? 4.855 9.824 -13.353 1.00 98.00 169 ASP A N 1
ATOM 1320 C CA . ASP A 1 169 ? 6.200 10.302 -13.683 1.00 98.00 169 ASP A CA 1
ATOM 1321 C C . ASP A 1 169 ? 6.070 11.607 -14.481 1.00 98.00 169 ASP A C 1
ATOM 1323 O O . ASP A 1 169 ? 5.637 11.619 -15.638 1.00 98.00 169 ASP A O 1
ATOM 1327 N N . GLY A 1 170 ? 6.319 12.744 -13.825 1.00 92.62 170 GLY A N 1
ATOM 1328 C CA . GLY A 1 170 ? 6.199 14.068 -14.451 1.00 92.62 170 GLY A CA 1
ATOM 1329 C C . GLY A 1 170 ? 4.811 14.385 -15.037 1.00 92.62 170 GLY A C 1
ATOM 1330 O O . GLY A 1 170 ? 4.699 15.259 -15.894 1.00 92.62 170 GLY A O 1
ATOM 1331 N N . GLY A 1 171 ? 3.761 13.678 -14.597 1.00 94.12 171 GLY A N 1
ATOM 1332 C CA . GLY A 1 171 ? 2.389 13.776 -15.115 1.00 94.12 171 GLY A CA 1
ATOM 1333 C C . GLY A 1 171 ? 1.970 12.646 -16.065 1.00 94.12 171 GLY A C 1
ATOM 1334 O O . GLY A 1 171 ? 0.800 12.578 -16.434 1.00 94.12 171 GLY A O 1
ATOM 1335 N N . SER A 1 172 ? 2.886 11.751 -16.435 1.00 97.12 172 SER A N 1
ATOM 1336 C CA . SER A 1 172 ? 2.589 10.557 -17.234 1.00 97.12 172 SER A CA 1
ATOM 1337 C C . SER A 1 172 ? 2.173 9.404 -16.329 1.00 97.12 172 SER A C 1
ATOM 1339 O O . SER A 1 172 ? 2.820 9.154 -15.317 1.00 97.12 172 SER A O 1
ATOM 1341 N N . GLN A 1 173 ? 1.105 8.699 -16.695 1.00 96.88 173 GLN A N 1
ATOM 1342 C CA . GLN A 1 173 ? 0.672 7.486 -15.999 1.00 96.88 173 GLN A CA 1
ATOM 1343 C C . GLN A 1 173 ? 1.533 6.290 -16.396 1.00 96.88 173 GLN A C 1
ATOM 1345 O O . GLN A 1 173 ? 2.117 6.280 -17.481 1.00 96.88 173 GLN A O 1
ATOM 1350 N N . ILE A 1 174 ? 1.543 5.269 -15.538 1.00 98.19 174 ILE A N 1
ATOM 1351 C CA . ILE A 1 174 ? 2.101 3.955 -15.864 1.00 98.19 174 ILE A CA 1
ATOM 1352 C C . ILE A 1 174 ? 1.404 3.442 -17.137 1.00 98.19 174 ILE A C 1
ATOM 1354 O O . ILE A 1 174 ? 0.174 3.382 -17.151 1.00 98.19 174 ILE A O 1
ATOM 1358 N N . PRO A 1 175 ? 2.138 3.094 -18.208 1.00 97.62 175 PRO A N 1
ATOM 1359 C CA . PRO A 1 175 ? 1.533 2.525 -19.411 1.00 97.62 175 PRO A CA 1
ATOM 1360 C C . PRO A 1 175 ? 1.374 0.999 -19.317 1.00 97.62 175 PRO A C 1
ATOM 1362 O O . PRO A 1 175 ? 0.371 0.458 -19.782 1.00 97.62 175 PRO A O 1
ATOM 1365 N N . ASP A 1 176 ? 2.342 0.313 -18.707 1.00 98.12 176 ASP A N 1
ATOM 1366 C CA . ASP A 1 176 ? 2.361 -1.138 -18.535 1.00 98.12 176 ASP A CA 1
ATOM 1367 C C . ASP A 1 176 ? 3.073 -1.506 -17.224 1.00 98.12 176 ASP A C 1
ATOM 1369 O O . ASP A 1 176 ? 4.258 -1.224 -17.029 1.00 98.12 176 ASP A O 1
ATOM 1373 N N . LEU A 1 177 ? 2.353 -2.147 -16.302 1.00 97.62 177 LEU A N 1
ATOM 1374 C CA . LEU A 1 177 ? 2.894 -2.516 -14.996 1.00 97.62 177 LEU A CA 1
ATOM 1375 C C . LEU A 1 177 ? 3.934 -3.640 -15.094 1.00 97.62 177 LEU A C 1
ATOM 1377 O O . LEU A 1 177 ? 4.774 -3.778 -14.205 1.00 97.62 177 LEU A O 1
ATOM 1381 N N . ASN A 1 178 ? 3.928 -4.417 -16.182 1.00 97.31 178 ASN A N 1
ATOM 1382 C CA . ASN A 1 178 ? 4.940 -5.437 -16.449 1.00 97.31 178 ASN A CA 1
ATOM 1383 C C . ASN A 1 178 ? 6.352 -4.840 -16.577 1.00 97.31 178 ASN A C 1
ATOM 1385 O O . ASN A 1 178 ? 7.343 -5.531 -16.347 1.00 97.31 178 ASN A O 1
ATOM 1389 N N . ASN A 1 179 ? 6.453 -3.556 -16.923 1.00 97.00 179 ASN A N 1
ATOM 1390 C CA . ASN A 1 179 ? 7.727 -2.892 -17.171 1.00 97.00 179 ASN A CA 1
ATOM 1391 C C . ASN A 1 179 ? 8.347 -2.267 -15.913 1.00 97.00 179 ASN A C 1
ATOM 1393 O O . ASN A 1 179 ? 9.438 -1.698 -16.007 1.00 97.00 179 ASN A O 1
ATOM 1397 N N . ILE A 1 180 ? 7.706 -2.414 -14.745 1.00 96.69 180 ILE A N 1
ATOM 1398 C CA . ILE A 1 180 ? 8.259 -2.081 -13.423 1.00 96.69 180 ILE A CA 1
ATOM 1399 C C . ILE A 1 180 ? 9.256 -3.170 -13.010 1.00 96.69 180 ILE A C 1
ATOM 1401 O O . ILE A 1 180 ? 8.942 -4.127 -12.305 1.00 96.69 180 ILE A O 1
ATOM 1405 N N . THR A 1 181 ? 10.479 -3.037 -13.514 1.00 95.00 181 THR A N 1
ATOM 1406 C CA . THR A 1 181 ? 11.560 -4.017 -13.342 1.00 95.00 181 THR A CA 1
ATOM 1407 C C . THR A 1 181 ? 12.711 -3.499 -12.484 1.00 95.00 181 THR A C 1
ATOM 1409 O O . THR A 1 181 ? 13.708 -4.196 -12.312 1.00 95.00 181 THR A O 1
ATOM 1412 N N . GLU A 1 182 ? 12.625 -2.267 -11.983 1.00 96.25 182 GLU A N 1
ATOM 1413 C CA . GLU A 1 182 ? 13.656 -1.651 -11.148 1.00 96.25 182 GLU A CA 1
ATOM 1414 C C . GLU A 1 182 ? 13.172 -1.584 -9.693 1.00 96.25 182 GLU A C 1
ATOM 1416 O O . GLU A 1 182 ? 12.760 -2.611 -9.161 1.00 96.25 182 GLU A O 1
ATOM 1421 N N . ASP A 1 183 ? 13.258 -0.427 -9.033 1.00 96.12 183 ASP A N 1
ATOM 1422 C CA . ASP A 1 183 ? 12.901 -0.264 -7.622 1.00 96.12 183 ASP A CA 1
ATOM 1423 C C . ASP A 1 183 ? 11.387 -0.148 -7.409 1.00 96.12 183 ASP A C 1
ATOM 1425 O O . ASP A 1 183 ? 10.707 0.639 -8.070 1.00 96.12 183 ASP A O 1
ATOM 1429 N N . PHE A 1 184 ? 10.878 -0.834 -6.390 1.00 97.94 184 PHE A N 1
ATOM 1430 C CA . PHE A 1 184 ? 9.516 -0.649 -5.898 1.00 97.94 184 PHE A CA 1
ATOM 1431 C C . PHE A 1 184 ? 9.476 -0.740 -4.372 1.00 97.94 184 PHE A C 1
ATOM 1433 O O . PHE A 1 184 ? 10.222 -1.507 -3.754 1.00 97.94 184 PHE A O 1
ATOM 1440 N N . GLY A 1 185 ? 8.625 0.077 -3.758 1.00 98.19 185 GLY A N 1
ATOM 1441 C CA . GLY A 1 185 ? 8.566 0.203 -2.306 1.00 98.19 185 GLY A CA 1
ATOM 1442 C C . GLY A 1 185 ? 8.017 1.546 -1.851 1.00 98.19 185 GLY A C 1
ATOM 1443 O O . GLY A 1 185 ? 7.314 2.238 -2.596 1.00 98.19 185 GLY A O 1
ATOM 1444 N N . VAL A 1 186 ? 8.342 1.905 -0.611 1.00 98.75 186 VAL A N 1
ATOM 1445 C CA . VAL A 1 186 ? 7.882 3.146 0.017 1.00 98.75 186 VAL A CA 1
ATOM 1446 C C . VAL A 1 186 ? 8.955 3.759 0.910 1.00 98.75 186 VAL A C 1
ATOM 1448 O O . VAL A 1 186 ? 9.731 3.070 1.578 1.00 98.75 186 VAL A O 1
ATOM 1451 N N . ALA A 1 187 ? 8.981 5.086 0.935 1.00 98.44 187 ALA A N 1
ATOM 1452 C CA . ALA A 1 187 ? 9.773 5.878 1.866 1.00 98.44 187 ALA A CA 1
ATOM 1453 C C . ALA A 1 187 ? 8.909 6.922 2.562 1.00 98.44 187 ALA A C 1
ATOM 1455 O O . ALA A 1 187 ? 7.869 7.332 2.051 1.00 98.44 187 ALA A O 1
ATOM 1456 N N . PHE A 1 188 ? 9.405 7.416 3.686 1.00 98.69 188 PHE A N 1
ATOM 1457 C CA . PHE A 1 188 ? 9.032 8.732 4.167 1.00 98.69 188 PHE A CA 1
ATOM 1458 C C . PHE A 1 188 ? 9.788 9.812 3.392 1.00 98.69 188 PHE A C 1
ATOM 1460 O O . PHE A 1 188 ? 10.966 9.636 3.072 1.00 98.69 188 PHE A O 1
ATOM 1467 N N . ASN A 1 189 ? 9.128 10.927 3.090 1.00 98.06 189 ASN A N 1
ATOM 1468 C CA . ASN A 1 189 ? 9.768 12.075 2.454 1.00 98.06 189 ASN A CA 1
ATOM 1469 C C . ASN A 1 189 ? 9.037 13.396 2.758 1.00 98.06 189 ASN A C 1
ATOM 1471 O O . ASN A 1 189 ? 7.975 13.411 3.379 1.00 98.06 189 ASN A O 1
ATOM 1475 N N . SER A 1 190 ? 9.586 14.509 2.263 1.00 95.56 190 SER A N 1
ATOM 1476 C CA . SER A 1 190 ? 8.889 15.792 2.088 1.00 95.56 190 SER A CA 1
ATOM 1477 C C . SER A 1 190 ? 8.213 16.346 3.352 1.00 95.56 190 SER A C 1
ATOM 1479 O O . SER A 1 190 ? 7.111 16.894 3.291 1.00 95.56 190 SER A O 1
ATOM 1481 N N . GLY A 1 191 ? 8.864 16.218 4.509 1.00 96.12 191 GLY A N 1
ATOM 1482 C CA . GLY A 1 191 ? 8.410 16.786 5.777 1.00 96.12 191 GLY A CA 1
ATOM 1483 C C . GLY A 1 191 ? 9.057 16.103 6.976 1.00 96.12 191 GLY A C 1
ATOM 1484 O O . GLY A 1 191 ? 10.022 15.360 6.811 1.00 96.12 191 GLY A O 1
ATOM 1485 N N . ASP A 1 192 ? 8.489 16.355 8.158 1.00 97.81 192 ASP A N 1
ATOM 1486 C CA . ASP A 1 192 ? 8.938 15.807 9.437 1.00 97.81 192 ASP A CA 1
ATOM 1487 C C . ASP A 1 192 ? 7.728 15.281 10.226 1.00 97.81 192 ASP A C 1
ATOM 1489 O O . ASP A 1 192 ? 6.693 15.948 10.296 1.00 97.81 192 ASP A O 1
ATOM 1493 N N . SER A 1 193 ? 7.839 14.097 10.828 1.00 98.00 193 SER A N 1
ATOM 1494 C CA . SER A 1 193 ? 6.816 13.538 11.723 1.00 98.00 193 SER A CA 1
ATOM 1495 C C . SER A 1 193 ? 7.411 12.430 12.582 1.00 98.00 193 SER A C 1
ATOM 1497 O O . SER A 1 193 ? 8.321 11.723 12.152 1.00 98.00 193 SER A O 1
ATOM 1499 N N . TYR A 1 194 ? 6.859 12.209 13.775 1.00 98.38 194 TYR A N 1
ATOM 1500 C CA . TYR A 1 194 ? 6.970 10.884 14.379 1.00 98.38 194 TYR A CA 1
ATOM 1501 C C . TYR A 1 194 ? 6.048 9.939 13.609 1.00 98.38 194 TYR A C 1
ATOM 1503 O O . TYR A 1 194 ? 4.901 10.292 13.332 1.00 98.38 194 TYR A O 1
ATOM 1511 N N . VAL A 1 195 ? 6.557 8.778 13.212 1.00 98.50 195 VAL A N 1
ATOM 1512 C CA . VAL A 1 195 ? 5.777 7.743 12.536 1.00 98.50 195 VAL A CA 1
ATOM 1513 C C . VAL A 1 195 ? 5.921 6.456 13.334 1.00 98.50 195 VAL A C 1
ATOM 1515 O O . VAL A 1 195 ? 7.005 5.878 13.410 1.00 98.50 195 VAL A O 1
ATOM 1518 N N . ASN A 1 196 ? 4.809 6.027 13.927 1.00 98.62 196 ASN A N 1
ATOM 1519 C CA . ASN A 1 196 ? 4.648 4.720 14.549 1.00 98.62 196 ASN A CA 1
ATOM 1520 C C . ASN A 1 196 ? 3.480 4.028 13.849 1.00 98.62 196 ASN A C 1
ATOM 1522 O O . ASN A 1 196 ? 2.322 4.323 14.141 1.00 98.62 196 ASN A O 1
ATOM 1526 N N . ALA A 1 197 ? 3.785 3.194 12.860 1.00 98.44 197 ALA A N 1
ATOM 1527 C CA . ALA A 1 197 ? 2.782 2.555 12.021 1.00 98.44 197 ALA A CA 1
ATOM 1528 C C . ALA A 1 197 ? 3.212 1.145 11.613 1.00 98.44 197 ALA A C 1
ATOM 1530 O O . ALA A 1 197 ? 4.384 0.919 11.302 1.00 98.44 197 ALA A O 1
ATOM 1531 N N . CYS A 1 198 ? 2.244 0.233 11.597 1.00 98.69 198 CYS A N 1
ATOM 1532 C CA . CYS A 1 198 ? 2.376 -1.119 11.064 1.00 98.69 198 CYS A CA 1
ATOM 1533 C C . CYS A 1 198 ? 1.783 -1.163 9.652 1.00 98.69 198 CYS A C 1
ATOM 1535 O O . CYS A 1 198 ? 0.733 -0.563 9.438 1.00 98.69 198 CYS A O 1
ATOM 1537 N N . ILE A 1 199 ? 2.430 -1.852 8.713 1.00 98.75 199 ILE A N 1
ATOM 1538 C CA . ILE A 1 199 ? 1.995 -2.019 7.320 1.00 98.75 199 ILE A CA 1
ATOM 1539 C C . ILE A 1 199 ? 2.087 -3.498 6.948 1.00 98.75 199 ILE A C 1
ATOM 1541 O O . ILE A 1 199 ? 3.075 -4.149 7.287 1.00 98.75 199 ILE A O 1
ATOM 1545 N N . ASP A 1 200 ? 1.086 -4.001 6.232 1.00 98.44 200 ASP A N 1
ATOM 1546 C CA . ASP A 1 200 ? 1.043 -5.373 5.722 1.00 98.44 200 ASP A CA 1
ATOM 1547 C C . ASP A 1 200 ? 0.216 -5.471 4.420 1.00 98.44 200 ASP A C 1
ATOM 1549 O O . ASP A 1 200 ? -0.396 -4.488 3.988 1.00 98.44 200 ASP A O 1
ATOM 1553 N N . ASN A 1 201 ? 0.216 -6.641 3.775 1.00 97.88 201 ASN A N 1
ATOM 1554 C CA . ASN A 1 201 ? -0.596 -6.994 2.605 1.00 97.88 201 ASN A CA 1
ATOM 1555 C C . ASN A 1 201 ? -0.556 -5.955 1.474 1.00 97.88 201 ASN A C 1
ATOM 1557 O O . ASN A 1 201 ? -1.595 -5.577 0.913 1.00 97.88 201 ASN A O 1
ATOM 1561 N N . VAL A 1 202 ? 0.648 -5.496 1.124 1.00 98.62 202 VAL A N 1
ATOM 1562 C CA . VAL A 1 202 ? 0.848 -4.604 -0.020 1.00 98.62 202 VAL A CA 1
ATOM 1563 C C . VAL A 1 202 ? 0.612 -5.401 -1.295 1.00 98.62 202 VAL A C 1
ATOM 1565 O O . VAL A 1 202 ? 1.325 -6.367 -1.590 1.00 98.62 202 VAL A O 1
ATOM 1568 N N . ARG A 1 203 ? -0.415 -5.004 -2.039 1.00 98.56 203 ARG A N 1
ATOM 1569 C CA . ARG A 1 203 ? -0.973 -5.783 -3.140 1.00 98.56 203 ARG A CA 1
ATOM 1570 C C . ARG A 1 203 ? -1.552 -4.905 -4.227 1.00 98.56 203 ARG A C 1
ATOM 1572 O O . ARG A 1 203 ? -1.875 -3.741 -3.995 1.00 98.56 203 ARG A O 1
ATOM 1579 N N . PHE A 1 204 ? -1.757 -5.494 -5.393 1.00 98.62 204 PHE A N 1
ATOM 1580 C CA . PHE A 1 204 ? -2.684 -4.933 -6.365 1.00 98.62 204 PHE A CA 1
ATOM 1581 C C . PHE A 1 204 ? -4.033 -5.635 -6.298 1.00 98.62 204 PHE A C 1
ATOM 1583 O O . PHE A 1 204 ? -4.113 -6.819 -5.983 1.00 98.62 204 PHE A O 1
ATOM 1590 N N . GLU A 1 205 ? -5.094 -4.902 -6.606 1.00 98.00 205 GLU A N 1
ATOM 1591 C CA . GLU A 1 205 ? -6.452 -5.439 -6.627 1.00 98.00 205 GLU A CA 1
ATOM 1592 C C . GLU A 1 205 ? -7.273 -4.741 -7.714 1.00 98.00 205 GLU A C 1
ATOM 1594 O O . GLU A 1 205 ? -7.056 -3.554 -7.977 1.00 98.00 205 GLU A O 1
ATOM 1599 N N . GLU A 1 206 ? -8.172 -5.484 -8.362 1.00 96.56 206 GLU A N 1
ATOM 1600 C CA . GLU A 1 206 ? -9.102 -4.943 -9.362 1.00 96.56 206 GLU A CA 1
ATOM 1601 C C . GLU A 1 206 ? -10.157 -4.044 -8.676 1.00 96.56 206 GLU A C 1
ATOM 1603 O O . GLU A 1 206 ? -10.565 -4.320 -7.545 1.00 96.56 206 GLU A O 1
ATOM 1608 N N . LEU A 1 207 ? -10.541 -2.943 -9.333 1.00 89.56 207 LEU A N 1
ATOM 1609 C CA . LEU A 1 207 ? -11.451 -1.896 -8.835 1.00 89.56 207 LEU A CA 1
ATOM 1610 C C . LEU A 1 207 ? -12.943 -2.232 -8.984 1.00 89.56 207 LEU A C 1
ATOM 1612 O O . LEU A 1 207 ? -13.330 -2.833 -10.011 1.00 89.56 207 LEU A O 1
#

Secondary structure (DSSP, 8-state):
--------TTSPPEEE--EEE-TT--EEEPSPEEE-SPPP-S-GGGEEE-SSSS--SB-SS-EEE--TTT-SSSS-EEEEEEEEES-EEEEEE-TTTT-THHHHTT-GGGEEEEEEEEE-S-B-S-EEEEEEEETTEEEEEEE-TTTTTS-B--SS-EEEEEEGGG-EETTEEPS-GGG--S-EEEEEESSEEEEEEEEEEEEEEE-

Radius of gyration: 18.63 Å; chains: 1; bounding box: 57×33×48 Å

Sequence (207 aa):
TLIEVFVPMATATGMGNIKFITFTGEEFFSPPINIQGVDPVADPSLVFFNFDGLDLWWGDTGGIENDPSLSLDGSNYFRVNAGLSGWTGFFWRNGGDNFPGAAIGTNISNYALKFDINVLEPITGGEFAWRLKGSDGDFWRPWKPWEATGSYQTNGWITVTIPLTEFLDGGSQIPDLNNITEDFGVAFNSGDSYVNACIDNVRFEEL

Foldseek 3Di:
DDDDDDDDLQDDFAWDWDWDQDPVRDIDTDHTDGRFHEHPDPDPLQFQFFLQPSFFPDWQFWDWDQDVVADRPRGIWTKGFDWDDAKTGRGKDAQCVSHCLVVCWQVQQFKWWKKKKAFPDKWQDFWWWWWQDFPVAIWTDTHDPCPVPSIDGDPGIYMDIGRQQRTDHVNDGDRTSVGSRTMGGIITHDIIGRTTMIMRRGGMDTD